Protein AF-A0A433PMC8-F1 (afdb_monomer)

Nearest PDB structures (foldseek):
  1kr0-assembly1_A  TM=8.176E-01  e=2.650E-10  Hevea brasiliensis
  1kqz-assembly1_A  TM=8.187E-01  e=5.281E-10  Hevea brasiliensis
  1llo-assembly1_A  TM=8.186E-01  e=5.986E-10  Hevea brasiliensis
  1kr1-assembly1_A  TM=8.087E-01  e=7.225E-10  Hevea brasiliensis
  4toq-assembly4_D  TM=8.146E-01  e=1.969E-09  Punica granatum

Structure (mmCIF, N/CA/C/O backbone):
data_AF-A0A433PMC8-F1
#
_entry.id   AF-A0A433PMC8-F1
#
loop_
_atom_site.group_PDB
_atom_site.id
_atom_site.type_symbol
_atom_site.label_atom_id
_atom_site.label_alt_id
_atom_site.label_comp_id
_atom_site.label_asym_id
_atom_site.label_entity_id
_atom_site.label_seq_id
_atom_site.pdbx_PDB_ins_code
_atom_site.Cartn_x
_atom_site.Cartn_y
_atom_site.Cartn_z
_atom_site.occupancy
_atom_site.B_iso_or_equiv
_atom_site.auth_seq_id
_atom_site.auth_comp_id
_atom_site.auth_asym_id
_atom_site.auth_atom_id
_atom_site.pdbx_PDB_model_num
ATOM 1 N N . MET A 1 1 ? -23.681 17.173 2.493 1.00 37.53 1 MET A N 1
ATOM 2 C CA . MET A 1 1 ? -22.544 16.235 2.412 1.00 37.53 1 MET A CA 1
ATOM 3 C C . MET A 1 1 ? -23.059 14.970 1.753 1.00 37.53 1 MET A C 1
ATOM 5 O O . MET A 1 1 ? -23.874 14.280 2.349 1.00 37.53 1 MET A O 1
ATOM 9 N N . SER A 1 2 ? -22.721 14.757 0.483 1.00 40.22 2 SER A N 1
ATOM 10 C CA . SER A 1 2 ? -23.059 13.543 -0.263 1.00 40.22 2 SER A CA 1
ATOM 11 C C . SER A 1 2 ? -22.248 12.375 0.297 1.00 40.22 2 SER A C 1
ATOM 13 O O . SER A 1 2 ? -21.032 12.465 0.435 1.00 40.22 2 SER A O 1
ATOM 15 N N . THR A 1 3 ? -22.936 11.310 0.688 1.00 40.16 3 THR A N 1
ATOM 16 C CA . THR A 1 3 ? -22.369 10.117 1.320 1.00 40.16 3 THR A CA 1
ATOM 17 C C . THR A 1 3 ? -21.463 9.355 0.356 1.00 40.16 3 THR A C 1
ATOM 19 O O . THR A 1 3 ? -21.920 8.934 -0.706 1.00 40.16 3 THR A O 1
ATOM 22 N N . VAL A 1 4 ? -20.216 9.095 0.761 1.00 42.91 4 VAL A N 1
ATOM 23 C CA . VAL A 1 4 ? -19.452 7.944 0.262 1.00 42.91 4 VAL A CA 1
ATOM 24 C C . VAL A 1 4 ? -20.148 6.706 0.822 1.00 42.91 4 VAL A C 1
ATOM 26 O O . VAL A 1 4 ? -19.898 6.283 1.945 1.00 42.91 4 VAL A O 1
ATOM 29 N N . ALA A 1 5 ? -21.113 6.173 0.078 1.00 46.88 5 ALA A N 1
ATOM 30 C CA . ALA A 1 5 ? -21.683 4.876 0.393 1.00 46.88 5 ALA A CA 1
ATOM 31 C C . ALA A 1 5 ? -20.697 3.812 -0.100 1.00 46.88 5 ALA A C 1
ATOM 33 O O . ALA A 1 5 ? -20.720 3.434 -1.270 1.00 46.88 5 ALA A O 1
ATOM 34 N N . VAL A 1 6 ? -19.826 3.330 0.790 1.00 55.31 6 VAL A N 1
ATOM 35 C CA . VAL A 1 6 ? -19.163 2.034 0.603 1.00 55.31 6 VAL A CA 1
ATOM 36 C C . VAL A 1 6 ? -20.282 1.004 0.685 1.00 55.31 6 VAL A C 1
ATOM 38 O O . VAL A 1 6 ? -20.695 0.636 1.777 1.00 55.31 6 VAL A O 1
ATOM 41 N N . SER A 1 7 ? -20.904 0.670 -0.447 1.00 53.69 7 SER A N 1
ATOM 42 C CA . SER A 1 7 ? -22.052 -0.233 -0.468 1.00 53.69 7 SER A CA 1
ATOM 43 C C . SER A 1 7 ? -21.549 -1.672 -0.552 1.00 53.69 7 SER A C 1
ATOM 45 O O . SER A 1 7 ? -21.108 -2.089 -1.628 1.00 53.69 7 SER A O 1
ATOM 47 N N . PRO A 1 8 ? -21.640 -2.469 0.530 1.00 56.44 8 PRO A N 1
ATOM 48 C CA . PRO A 1 8 ? -21.180 -3.856 0.500 1.00 56.44 8 PRO A CA 1
ATOM 49 C C . PRO A 1 8 ? -22.011 -4.714 -0.467 1.00 56.44 8 PRO A C 1
ATOM 51 O O . PRO A 1 8 ? -21.577 -5.785 -0.879 1.00 56.44 8 PRO A O 1
ATOM 54 N N . SER A 1 9 ? -23.201 -4.244 -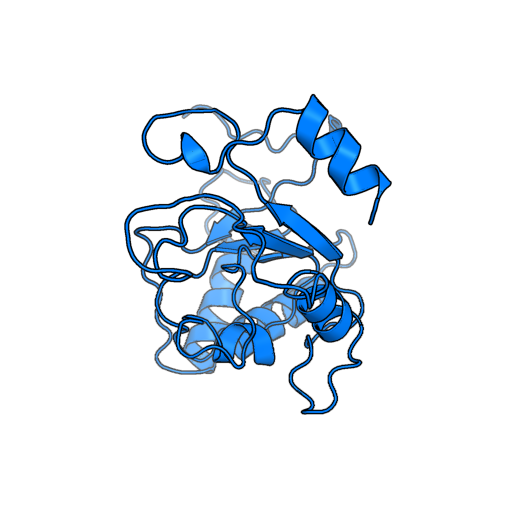0.868 1.00 59.62 9 SER A N 1
ATOM 55 C CA . SER A 1 9 ? -24.129 -4.975 -1.739 1.00 59.62 9 SER A CA 1
ATOM 56 C C . SER A 1 9 ? -23.633 -5.150 -3.175 1.00 59.62 9 SER A C 1
ATOM 58 O O . SER A 1 9 ? -24.150 -6.008 -3.886 1.00 59.62 9 SER A O 1
ATOM 60 N N . LEU A 1 10 ? -22.635 -4.371 -3.605 1.00 76.75 10 LEU A N 1
ATOM 61 C CA . LEU A 1 10 ? -22.029 -4.511 -4.930 1.00 76.75 10 LEU A CA 1
ATOM 62 C C . LEU A 1 10 ? -20.831 -5.471 -4.941 1.00 76.75 10 LEU A C 1
ATOM 64 O O . LEU A 1 10 ? -20.250 -5.679 -6.004 1.00 76.75 10 LEU A O 1
ATOM 68 N N . GLY A 1 11 ? -20.448 -6.029 -3.785 1.00 82.88 11 GLY A N 1
ATOM 69 C CA . GLY A 1 11 ? -19.331 -6.972 -3.673 1.00 82.88 11 GLY A CA 1
ATOM 70 C C . GLY A 1 11 ? -17.971 -6.376 -4.046 1.00 82.88 11 GLY A C 1
ATOM 71 O O . GLY A 1 11 ? -17.082 -7.111 -4.466 1.00 82.88 11 GLY A O 1
ATOM 72 N N . LYS A 1 12 ? -17.815 -5.050 -3.945 1.00 88.12 12 LYS A N 1
ATOM 73 C CA . LYS A 1 12 ? -16.565 -4.347 -4.254 1.00 88.12 12 LYS A CA 1
ATOM 74 C C . LYS A 1 12 ? -15.769 -4.081 -2.982 1.00 88.12 12 LYS A C 1
ATOM 76 O O . LYS A 1 12 ? -16.339 -3.595 -2.010 1.00 88.12 12 LYS A O 1
ATOM 81 N N . THR A 1 13 ? -14.465 -4.320 -3.052 1.00 91.62 13 THR A N 1
ATOM 82 C CA . THR A 1 13 ? -13.491 -3.875 -2.052 1.00 91.62 13 THR A CA 1
ATOM 83 C C . THR A 1 13 ? -13.240 -2.378 -2.207 1.00 91.62 13 THR A C 1
ATOM 85 O O . THR A 1 13 ? -12.990 -1.907 -3.318 1.00 91.62 13 THR A O 1
ATOM 88 N N . VAL A 1 14 ? -13.276 -1.634 -1.105 1.00 94.19 14 VAL A N 1
ATOM 89 C CA . VAL A 1 14 ? -12.942 -0.209 -1.051 1.00 94.19 14 VAL A CA 1
ATOM 90 C C . VAL A 1 14 ? -11.862 0.021 -0.001 1.00 94.19 14 VAL A C 1
ATOM 92 O O . VAL A 1 14 ? -12.086 -0.178 1.193 1.00 94.19 14 VAL A O 1
ATOM 95 N N . LEU A 1 15 ? -10.695 0.472 -0.452 1.00 96.44 15 LEU A N 1
ATOM 96 C CA . LEU A 1 15 ? -9.546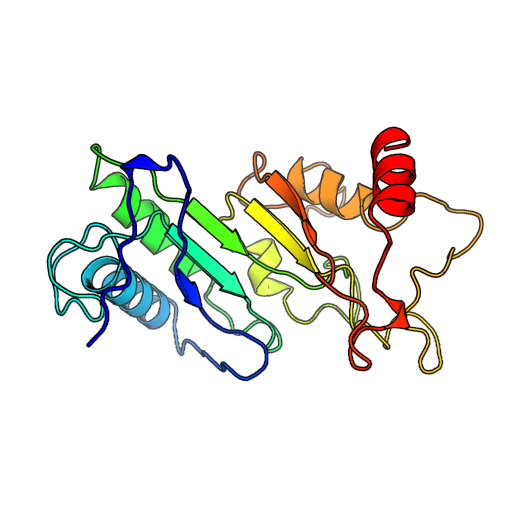 0.793 0.393 1.00 96.44 15 LEU A CA 1
ATOM 97 C C . LEU A 1 15 ? -9.432 2.309 0.561 1.00 96.44 15 LEU A C 1
ATOM 99 O O . LEU A 1 15 ? -9.810 3.065 -0.337 1.00 96.44 15 LEU A O 1
ATOM 103 N N . ILE A 1 16 ? -8.924 2.755 1.709 1.00 96.31 16 ILE A N 1
ATOM 104 C CA . ILE A 1 16 ? -8.519 4.152 1.892 1.00 96.31 16 ILE A CA 1
ATOM 105 C C . ILE A 1 16 ? -7.037 4.289 1.539 1.00 96.31 16 ILE A C 1
ATOM 107 O O . ILE A 1 16 ? -6.197 3.647 2.168 1.00 96.31 16 ILE A O 1
ATOM 111 N N . SER A 1 17 ? -6.723 5.103 0.530 1.00 96.81 17 SER A N 1
ATOM 112 C CA . SER A 1 17 ? -5.334 5.325 0.117 1.00 96.81 17 SER A CA 1
ATOM 113 C C . SER A 1 17 ? -4.649 6.390 0.980 1.00 96.81 17 SER A C 1
ATOM 115 O O . SER A 1 17 ? -5.277 7.370 1.397 1.00 96.81 17 SER A O 1
ATOM 117 N N . ILE A 1 18 ? -3.375 6.164 1.295 1.00 94.94 18 ILE A N 1
ATOM 118 C CA . ILE A 1 18 ? -2.525 6.974 2.167 1.00 94.94 18 ILE A CA 1
ATOM 119 C C . ILE A 1 18 ? -1.247 7.316 1.398 1.00 94.94 18 ILE A C 1
ATOM 121 O O . ILE A 1 18 ? -0.501 6.415 1.025 1.00 94.94 18 ILE A O 1
ATOM 125 N N . GLY A 1 19 ? -0.975 8.613 1.234 1.00 91.25 19 GLY A N 1
ATOM 126 C CA . GLY A 1 19 ? 0.168 9.116 0.469 1.00 91.25 19 GLY A CA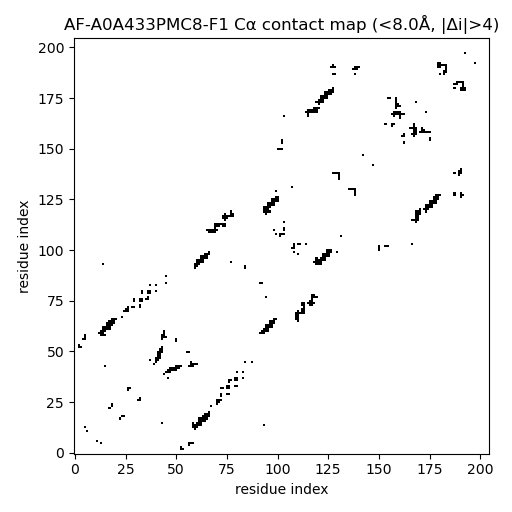 1
ATOM 127 C C . GLY A 1 19 ? -0.285 9.828 -0.805 1.00 91.25 19 GLY A C 1
ATOM 128 O O . GLY A 1 19 ? -1.005 10.830 -0.715 1.00 91.25 19 GLY A O 1
ATOM 129 N N . GLY A 1 20 ? 0.144 9.312 -1.954 1.00 86.25 20 GLY A N 1
ATOM 130 C CA . GLY A 1 20 ? -0.036 9.883 -3.286 1.00 86.25 20 GLY A CA 1
ATOM 131 C C . GLY A 1 20 ? 1.012 10.928 -3.648 1.00 86.25 20 GLY A C 1
ATOM 132 O O . GLY A 1 20 ? 1.749 11.410 -2.787 1.00 86.25 20 GLY A O 1
ATOM 133 N N . ALA A 1 21 ? 1.010 11.347 -4.915 1.00 80.25 21 ALA A N 1
ATOM 134 C CA . ALA A 1 21 ? 2.026 12.217 -5.527 1.00 80.25 21 ALA A CA 1
ATOM 135 C C . ALA A 1 21 ? 2.423 13.473 -4.731 1.00 80.25 21 ALA A C 1
ATOM 137 O O . ALA A 1 21 ? 3.551 13.953 -4.821 1.00 80.25 21 ALA A O 1
ATOM 138 N N . THR A 1 22 ? 1.502 14.041 -3.948 1.00 80.00 22 THR A N 1
ATOM 139 C CA . THR A 1 22 ? 1.768 15.233 -3.123 1.00 80.00 22 THR A CA 1
ATOM 140 C C . THR A 1 22 ? 1.704 14.963 -1.622 1.00 80.00 22 THR A C 1
ATOM 142 O O . THR A 1 22 ? 1.975 15.859 -0.822 1.00 80.00 22 THR A O 1
ATOM 145 N N . GLY A 1 23 ? 1.279 13.768 -1.213 1.00 78.94 23 GLY A N 1
ATOM 146 C CA . GLY A 1 23 ? 1.103 13.410 0.185 1.00 78.94 23 GLY A CA 1
ATOM 147 C C . GLY A 1 23 ? 2.436 13.033 0.805 1.00 78.94 23 GLY A C 1
ATOM 148 O O . GLY A 1 23 ? 3.019 12.009 0.475 1.00 78.94 23 GLY A O 1
ATOM 149 N N . THR A 1 24 ? 2.923 13.846 1.740 1.00 79.94 24 THR A N 1
ATOM 150 C CA . THR A 1 24 ? 4.164 13.539 2.454 1.00 79.94 24 THR A CA 1
ATOM 151 C C . THR A 1 24 ? 3.873 13.165 3.902 1.00 79.94 24 THR A C 1
ATOM 153 O O . THR A 1 24 ? 3.447 14.002 4.697 1.00 79.94 24 THR A O 1
ATOM 156 N N . ILE A 1 25 ? 4.107 11.898 4.245 1.00 86.00 25 ILE A N 1
ATOM 157 C CA . ILE A 1 25 ? 3.940 11.360 5.599 1.00 86.00 25 ILE A CA 1
ATOM 158 C C . ILE A 1 25 ? 5.300 10.866 6.074 1.00 86.00 25 ILE A C 1
ATOM 160 O O . ILE A 1 25 ? 5.992 10.161 5.345 1.00 86.00 25 ILE A O 1
ATOM 164 N N . PHE A 1 26 ? 5.674 11.241 7.294 1.00 89.00 26 PHE A N 1
ATOM 165 C CA . PHE A 1 26 ? 6.917 10.829 7.935 1.00 89.00 26 PHE A CA 1
ATOM 166 C C . PHE A 1 26 ? 6.622 10.370 9.356 1.00 89.00 26 PHE A C 1
ATOM 168 O O . PHE A 1 26 ? 5.859 11.027 10.063 1.00 89.00 26 PHE A O 1
ATOM 175 N N . PHE A 1 27 ? 7.279 9.295 9.783 1.00 93.88 27 PHE A N 1
ATOM 176 C CA . PHE A 1 27 ? 7.249 8.846 11.169 1.00 93.88 27 PHE A CA 1
ATOM 177 C C . PHE A 1 27 ? 8.580 9.153 11.841 1.00 93.88 27 PHE A C 1
ATOM 179 O O . PHE A 1 27 ? 9.654 8.875 11.307 1.00 93.88 27 PHE A O 1
ATOM 186 N N . SER A 1 28 ? 8.509 9.720 13.040 1.00 95.31 28 SER A N 1
ATOM 187 C CA . SER A 1 28 ? 9.694 10.024 13.847 1.00 95.31 28 SER A CA 1
ATOM 188 C C . SER A 1 28 ? 10.242 8.797 14.589 1.00 95.31 28 SER A C 1
ATOM 190 O O . SER A 1 28 ? 11.400 8.788 15.005 1.00 95.31 28 SER A O 1
ATOM 192 N N . SER A 1 29 ? 9.4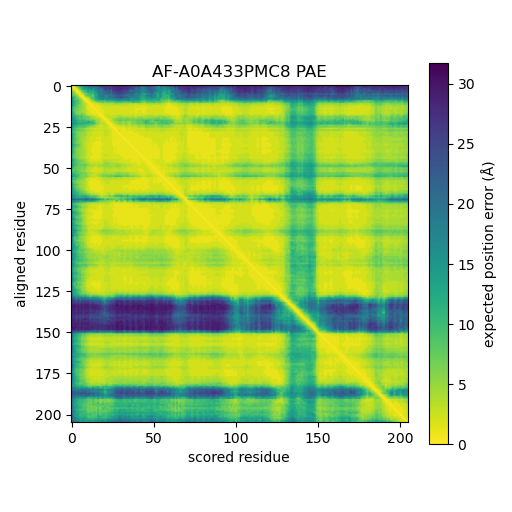17 7.759 14.766 1.00 97.56 29 SER A N 1
ATOM 193 C CA . SER A 1 29 ? 9.761 6.507 15.446 1.00 97.56 29 SER A CA 1
ATOM 194 C C . SER A 1 29 ? 8.772 5.385 15.106 1.00 97.56 29 SER A C 1
ATOM 196 O O . SER A 1 29 ? 7.665 5.649 14.636 1.00 97.56 29 SER A O 1
ATOM 198 N N . ALA A 1 30 ? 9.113 4.141 15.452 1.00 98.19 30 ALA A N 1
ATOM 199 C CA . ALA A 1 30 ? 8.183 3.010 15.384 1.00 98.19 30 ALA A CA 1
ATOM 200 C C . ALA A 1 30 ? 6.895 3.251 16.199 1.00 98.19 30 ALA A C 1
ATOM 202 O O . ALA A 1 30 ? 5.801 2.933 15.744 1.00 98.19 30 ALA A O 1
ATOM 203 N N . SER A 1 31 ? 6.997 3.883 17.376 1.00 98.56 31 SER A N 1
ATOM 204 C CA . SER A 1 31 ? 5.827 4.206 18.211 1.00 98.56 31 SER A CA 1
ATOM 205 C C . SER A 1 31 ? 4.904 5.238 17.557 1.00 98.56 31 SER A C 1
ATOM 207 O O . SER A 1 31 ? 3.691 5.203 17.771 1.00 98.56 31 SER A O 1
ATOM 209 N N . ASP A 1 32 ? 5.468 6.159 16.778 1.00 98.12 32 ASP A N 1
ATOM 210 C CA . ASP A 1 32 ? 4.718 7.153 16.008 1.00 98.12 32 ASP A CA 1
ATOM 211 C C . ASP A 1 32 ? 3.943 6.467 14.871 1.00 98.12 32 ASP A C 1
ATOM 213 O O . ASP A 1 32 ? 2.731 6.639 14.743 1.00 98.12 32 ASP A O 1
ATOM 217 N N . ALA A 1 33 ? 4.607 5.562 14.142 1.00 98.25 33 ALA A N 1
ATOM 218 C CA . ALA A 1 33 ? 3.986 4.724 13.117 1.00 98.25 33 ALA A CA 1
ATOM 219 C C . ALA A 1 33 ? 2.848 3.846 13.680 1.00 98.25 33 ALA A C 1
ATOM 221 O O . ALA A 1 33 ? 1.762 3.786 13.104 1.00 98.25 33 ALA A O 1
ATOM 222 N N . GLN A 1 34 ? 3.050 3.224 14.845 1.00 98.75 34 GLN A N 1
ATOM 223 C CA . GLN A 1 34 ? 2.024 2.438 15.545 1.00 98.75 34 GLN A CA 1
ATOM 224 C C . GLN A 1 34 ? 0.831 3.302 15.981 1.00 98.75 34 GLN A C 1
ATOM 226 O O . GLN A 1 34 ? -0.327 2.934 15.781 1.00 98.75 34 GLN A O 1
ATOM 231 N N . THR A 1 35 ? 1.096 4.493 16.523 1.00 98.56 35 THR A N 1
ATOM 232 C CA . THR A 1 35 ? 0.040 5.448 16.894 1.00 98.56 35 THR A CA 1
ATOM 233 C C . THR A 1 35 ? -0.764 5.869 15.666 1.00 98.56 35 THR A C 1
ATOM 235 O O . THR A 1 35 ? -1.994 5.946 15.713 1.00 98.56 35 THR A O 1
ATOM 238 N N . PHE A 1 36 ? -0.093 6.098 14.538 1.00 98.06 36 PHE A N 1
ATOM 239 C CA . PHE A 1 36 ? -0.760 6.405 13.283 1.00 98.06 36 PHE A CA 1
ATOM 240 C C . PHE A 1 36 ? -1.616 5.231 12.780 1.00 98.06 36 PHE A C 1
ATOM 242 O O . PHE A 1 36 ? -2.775 5.448 12.424 1.00 98.06 36 PHE A O 1
ATOM 249 N N . ALA A 1 37 ? -1.124 3.989 12.842 1.00 98.62 37 ALA A N 1
ATOM 250 C CA . ALA A 1 37 ? -1.907 2.788 12.527 1.00 98.62 37 ALA A CA 1
ATOM 251 C C . ALA A 1 37 ? -3.176 2.682 13.389 1.00 98.62 37 ALA A C 1
ATOM 253 O O . ALA A 1 37 ? -4.272 2.472 12.864 1.00 98.62 37 ALA A O 1
ATOM 254 N N . GLN A 1 38 ? -3.060 2.930 14.696 1.00 98.75 38 GLN A N 1
ATOM 255 C CA . GLN A 1 38 ? -4.195 2.955 15.618 1.00 98.75 38 GLN A CA 1
ATOM 256 C C . GLN A 1 38 ? -5.215 4.049 15.261 1.00 98.75 38 GLN A C 1
ATOM 258 O O . GLN A 1 38 ? -6.428 3.819 15.342 1.00 98.75 38 GLN A O 1
ATOM 263 N N . ASN A 1 39 ? -4.749 5.225 14.837 1.00 98.31 39 ASN A N 1
ATOM 264 C CA . ASN A 1 39 ? -5.615 6.313 14.385 1.00 98.31 39 ASN A CA 1
ATOM 265 C C . ASN A 1 39 ? -6.362 5.947 13.096 1.00 98.31 39 ASN A C 1
ATOM 267 O O . ASN A 1 39 ? -7.574 6.158 13.022 1.00 98.31 39 ASN A O 1
ATOM 271 N N . ILE A 1 40 ? -5.678 5.350 12.113 1.00 98.38 40 ILE A N 1
ATOM 272 C CA . ILE A 1 40 ? -6.302 4.855 10.878 1.00 98.38 40 ILE A CA 1
ATOM 273 C C . ILE A 1 40 ? -7.347 3.781 11.193 1.00 98.38 40 ILE A C 1
ATOM 275 O O . ILE A 1 40 ? -8.475 3.852 10.696 1.00 98.38 40 ILE A O 1
ATOM 279 N N . TRP A 1 41 ? -7.017 2.841 12.080 1.00 98.44 41 TRP A N 1
ATOM 280 C CA . TRP A 1 41 ? -7.941 1.804 12.526 1.00 98.44 41 TRP A CA 1
ATOM 281 C C . TRP A 1 41 ? -9.221 2.384 13.135 1.00 98.44 41 TRP A C 1
ATOM 283 O O . TRP A 1 41 ? -10.329 1.995 12.759 1.00 98.44 41 TRP A O 1
ATOM 293 N N . ASN A 1 42 ? -9.075 3.362 14.030 1.00 98.00 42 ASN A N 1
ATOM 294 C CA . ASN A 1 42 ? -10.192 4.002 14.722 1.00 98.00 42 ASN A CA 1
ATOM 295 C C . ASN A 1 42 ? -11.040 4.896 13.817 1.00 98.00 42 ASN A C 1
ATOM 297 O O . ASN A 1 42 ? -12.259 4.955 13.994 1.00 98.00 42 ASN A O 1
ATOM 301 N N . ALA A 1 43 ? -10.415 5.590 12.867 1.00 97.50 43 ALA A N 1
ATOM 302 C CA . ALA A 1 43 ? -11.105 6.528 11.995 1.00 97.50 43 ALA A CA 1
ATOM 303 C C . ALA A 1 43 ? -11.804 5.835 10.819 1.00 97.50 43 ALA A C 1
ATOM 305 O O . ALA A 1 43 ? -12.961 6.145 10.524 1.00 97.50 43 ALA A O 1
ATOM 306 N N . TYR A 1 44 ? -11.146 4.866 10.177 1.00 97.12 44 TYR A N 1
ATOM 307 C CA . TYR A 1 44 ? -11.559 4.348 8.866 1.00 97.12 44 TYR A CA 1
ATOM 308 C C . TYR A 1 44 ? -11.873 2.848 8.841 1.00 97.12 44 TYR A C 1
ATOM 310 O O . TYR A 1 44 ? -12.598 2.401 7.956 1.00 97.12 44 TYR A O 1
ATOM 318 N N . LEU A 1 45 ? -11.383 2.069 9.807 1.00 97.06 45 LEU A N 1
ATOM 319 C CA . LEU A 1 45 ? -11.500 0.604 9.799 1.00 97.06 45 LEU A CA 1
ATOM 320 C C . LEU A 1 45 ? -12.330 0.119 11.003 1.00 97.06 45 LEU A C 1
ATOM 322 O O . LEU A 1 45 ? -13.278 0.801 11.403 1.00 97.06 45 LEU A O 1
ATOM 326 N N . GLY A 1 46 ? -12.030 -1.053 11.566 1.00 96.25 46 GLY A N 1
ATOM 327 C CA . GLY A 1 46 ? -12.848 -1.705 12.598 1.00 96.25 46 GLY A CA 1
ATOM 328 C C . GLY A 1 46 ? -12.745 -1.115 14.009 1.00 96.25 46 GLY A C 1
ATOM 329 O O . GLY A 1 46 ? -13.366 -1.637 14.930 1.00 96.25 46 GLY A O 1
ATOM 330 N N . GLY A 1 47 ? -11.983 -0.036 14.209 1.00 96.31 47 GLY A N 1
ATOM 331 C CA . GLY A 1 47 ? -11.793 0.573 15.525 1.00 96.31 47 GLY A CA 1
ATOM 332 C C . GLY A 1 47 ? -12.968 1.428 15.996 1.00 96.31 47 GLY A C 1
ATOM 333 O O . GLY A 1 47 ? -14.101 1.315 15.534 1.00 96.31 47 GLY A O 1
ATOM 334 N N . THR A 1 48 ? -12.731 2.318 16.954 1.00 94.56 48 THR A N 1
ATOM 335 C CA . THR A 1 48 ? -13.753 3.274 17.409 1.00 94.56 48 THR A CA 1
ATOM 336 C C . THR A 1 48 ? -13.125 4.645 17.604 1.00 94.56 48 THR A C 1
ATOM 338 O O . THR A 1 48 ? -12.106 4.779 18.270 1.00 94.56 48 THR A O 1
ATOM 341 N N . GLY A 1 49 ? -13.736 5.676 17.024 1.00 94.44 49 GLY A N 1
ATOM 342 C CA . GLY A 1 49 ? -13.235 7.045 17.084 1.00 94.44 49 GLY A CA 1
ATOM 343 C C . GLY A 1 49 ? -14.061 7.994 16.222 1.00 94.44 49 GLY A C 1
ATOM 344 O O . GLY A 1 49 ? -15.172 7.665 15.802 1.00 94.44 49 GLY A O 1
ATOM 345 N N . SER A 1 50 ? -13.512 9.178 15.949 1.00 94.50 50 SER A N 1
ATOM 346 C CA . SER A 1 50 ? -14.084 10.120 14.981 1.00 94.50 50 SER A CA 1
ATOM 347 C C . SER A 1 50 ? -14.151 9.467 13.602 1.00 94.50 50 SER A C 1
ATOM 349 O O . SER A 1 50 ? -13.130 8.995 13.116 1.00 94.50 50 SER A O 1
ATOM 351 N N . ARG A 1 51 ? -15.333 9.445 12.971 1.00 95.25 51 ARG A N 1
ATOM 352 C CA . ARG A 1 51 ? -15.579 8.789 11.673 1.00 95.25 51 ARG A CA 1
ATOM 353 C C . ARG A 1 51 ? -15.779 9.824 10.556 1.00 95.25 51 ARG A C 1
ATOM 355 O O . ARG A 1 51 ? -16.902 10.306 10.396 1.00 95.25 51 ARG A O 1
ATOM 362 N N . PRO A 1 52 ? -14.740 10.183 9.774 1.00 95.00 52 PRO A N 1
ATOM 363 C CA . PRO A 1 52 ? -14.822 11.283 8.803 1.00 95.00 52 PRO A CA 1
ATOM 364 C C . PRO A 1 52 ? -15.820 11.039 7.668 1.00 95.00 52 PRO A C 1
ATOM 366 O O . PRO A 1 52 ? -16.439 11.977 7.175 1.00 95.00 52 PRO A O 1
ATOM 369 N N . PHE A 1 53 ? -16.026 9.774 7.295 1.00 92.69 53 PHE A N 1
ATOM 370 C CA . PHE A 1 53 ? -16.996 9.373 6.271 1.00 92.69 53 PHE A CA 1
ATOM 371 C C . PHE A 1 53 ? -18.393 9.079 6.836 1.00 92.69 53 PHE A C 1
ATOM 373 O O . PHE A 1 53 ? -19.277 8.625 6.115 1.00 92.69 53 PHE A O 1
ATOM 380 N N . GLY A 1 54 ? -18.611 9.391 8.114 1.00 90.38 54 GLY A N 1
ATOM 381 C CA . GLY A 1 54 ? -19.862 9.158 8.814 1.00 90.38 54 GLY A CA 1
ATOM 382 C C . GLY A 1 54 ? -19.860 7.869 9.639 1.00 90.38 54 GLY A C 1
ATOM 383 O O . GLY A 1 54 ? -19.018 6.985 9.457 1.00 90.38 54 GLY A O 1
ATOM 384 N N . PRO A 1 55 ? -20.794 7.765 10.595 1.00 87.94 55 PRO A N 1
ATOM 385 C CA . PRO A 1 55 ? -20.910 6.592 11.448 1.00 87.94 55 PRO A CA 1
ATOM 386 C C . PRO A 1 55 ? -21.235 5.344 10.617 1.00 87.94 55 PRO A C 1
ATOM 388 O O . PRO A 1 55 ? -22.058 5.391 9.706 1.00 87.94 55 PRO A O 1
ATOM 391 N N . GLY A 1 56 ? -20.602 4.220 10.954 1.00 84.56 56 GLY A N 1
ATOM 392 C CA . GLY A 1 56 ? -20.842 2.927 10.304 1.00 84.56 56 GLY A CA 1
ATOM 393 C C . GLY A 1 56 ? -20.133 2.722 8.961 1.00 84.56 56 GLY A C 1
ATOM 394 O O . GLY A 1 56 ? -20.222 1.627 8.414 1.00 84.56 56 GLY A O 1
ATOM 395 N N . VAL A 1 57 ? -19.408 3.719 8.439 1.00 90.88 57 VAL A N 1
ATOM 396 C CA . VAL A 1 57 ? -18.547 3.522 7.264 1.00 90.88 57 VAL A CA 1
ATOM 397 C C . VAL A 1 57 ? -17.228 2.895 7.706 1.00 90.88 57 VAL A C 1
ATOM 399 O O . VAL A 1 57 ? -16.458 3.507 8.446 1.00 90.88 57 VAL A O 1
ATOM 402 N N . VAL A 1 58 ? -16.989 1.667 7.247 1.00 93.56 58 VAL A N 1
ATOM 403 C CA . VAL A 1 58 ? -15.783 0.875 7.516 1.00 93.56 58 VAL A CA 1
ATOM 404 C C . VAL A 1 58 ? -15.208 0.425 6.179 1.00 93.56 58 VAL A C 1
ATOM 406 O O . VAL A 1 58 ? -15.869 -0.308 5.440 1.00 93.56 58 VAL A O 1
ATOM 409 N N . PHE A 1 59 ? -13.993 0.873 5.871 1.00 95.62 59 PHE A N 1
ATOM 410 C CA . PHE A 1 59 ? -13.268 0.479 4.664 1.00 95.62 59 PHE A CA 1
ATOM 411 C C . PHE A 1 59 ? -12.758 -0.965 4.776 1.00 95.62 59 PHE A C 1
ATOM 413 O O . PHE A 1 59 ? -12.640 -1.525 5.868 1.00 95.62 59 PHE A O 1
ATOM 420 N N . ASP A 1 60 ? -12.452 -1.577 3.635 1.00 96.38 60 ASP A N 1
ATOM 421 C CA . ASP A 1 60 ? -11.943 -2.950 3.540 1.00 96.38 60 ASP A CA 1
ATOM 422 C C . ASP A 1 60 ? -10.432 -3.049 3.786 1.00 96.38 60 ASP A C 1
ATOM 424 O O . ASP A 1 60 ? -9.856 -4.129 3.694 1.00 96.38 60 ASP A O 1
ATOM 428 N N . GLY A 1 61 ? -9.775 -1.936 4.101 1.00 98.06 61 GLY A N 1
ATOM 429 C CA . GLY A 1 61 ? -8.337 -1.890 4.298 1.00 98.06 61 GLY A CA 1
ATOM 430 C C . GLY A 1 61 ? -7.733 -0.555 3.899 1.00 98.06 61 GLY A C 1
ATOM 431 O O . GLY A 1 61 ? -8.446 0.436 3.714 1.00 98.06 61 GLY A O 1
ATOM 432 N N . VAL A 1 62 ? -6.413 -0.556 3.763 1.00 98.44 62 VAL A N 1
ATOM 433 C CA . VAL A 1 62 ? -5.621 0.606 3.352 1.00 98.44 62 VAL A CA 1
ATOM 434 C C . VAL A 1 62 ? -4.887 0.314 2.055 1.00 98.44 62 VAL A C 1
ATOM 436 O O . VAL A 1 62 ? -4.525 -0.831 1.792 1.00 98.44 62 VAL A O 1
ATOM 439 N N . ASP A 1 63 ? -4.647 1.364 1.288 1.00 98.25 63 ASP A N 1
ATOM 440 C CA . ASP A 1 63 ? -3.729 1.369 0.159 1.00 98.25 63 ASP A CA 1
ATOM 441 C C . ASP A 1 63 ? -2.577 2.338 0.463 1.00 98.25 63 ASP A C 1
ATOM 443 O O . ASP A 1 63 ? -2.807 3.445 0.945 1.00 98.25 63 ASP A O 1
ATOM 447 N N . LEU A 1 64 ? -1.338 1.891 0.289 1.00 96.56 64 LEU A N 1
ATOM 448 C CA . LEU A 1 64 ? -0.130 2.634 0.644 1.00 96.56 64 LEU A CA 1
ATOM 449 C C . LEU A 1 64 ? 0.571 3.094 -0.632 1.00 96.56 64 LEU A C 1
ATOM 451 O O . LEU A 1 64 ? 1.414 2.387 -1.190 1.00 96.56 64 LEU A O 1
ATOM 455 N N . ASP A 1 65 ? 0.197 4.286 -1.075 1.00 94.19 65 ASP A N 1
ATOM 456 C CA . ASP A 1 65 ? 0.748 4.960 -2.246 1.00 94.19 65 ASP A CA 1
ATOM 457 C C . ASP A 1 65 ? 1.925 5.847 -1.812 1.00 94.19 65 ASP A C 1
ATOM 459 O O . ASP A 1 65 ? 1.817 7.065 -1.649 1.00 94.19 65 ASP A O 1
ATOM 463 N N . ILE A 1 66 ? 3.031 5.194 -1.446 1.00 90.81 66 ILE A N 1
ATOM 464 C CA . ILE A 1 66 ? 4.203 5.851 -0.863 1.00 90.81 66 ILE A CA 1
ATOM 465 C C . ILE A 1 66 ? 5.176 6.214 -1.979 1.00 90.81 66 ILE A C 1
ATOM 467 O O . ILE A 1 66 ? 5.833 5.342 -2.536 1.00 90.81 66 ILE A O 1
ATOM 471 N N . GLU A 1 67 ? 5.319 7.510 -2.253 1.00 82.38 67 GLU A N 1
ATOM 472 C CA . GLU A 1 67 ? 6.161 8.017 -3.351 1.00 82.38 67 GLU A CA 1
ATOM 473 C C . GLU A 1 67 ? 7.293 8.950 -2.867 1.00 82.38 67 GLU A C 1
ATOM 475 O O . GLU A 1 67 ? 7.978 9.593 -3.656 1.00 82.38 67 GLU A O 1
ATOM 480 N N . ASN A 1 68 ? 7.518 9.052 -1.550 1.00 73.94 68 ASN A N 1
ATOM 481 C CA . ASN A 1 68 ? 8.391 10.060 -0.931 1.00 73.94 68 ASN A CA 1
ATOM 482 C C . ASN A 1 68 ? 9.737 9.524 -0.393 1.00 73.94 68 ASN A C 1
ATOM 484 O O . ASN A 1 68 ? 10.127 9.857 0.727 1.00 73.94 68 ASN A O 1
ATOM 488 N N . ASN A 1 69 ? 10.475 8.744 -1.188 1.00 79.50 69 ASN A N 1
ATOM 489 C CA . ASN A 1 69 ? 11.812 8.218 -0.848 1.00 79.50 69 ASN A CA 1
ATOM 490 C C . ASN A 1 69 ? 11.884 7.346 0.432 1.00 79.50 69 ASN A C 1
ATOM 492 O O . ASN A 1 69 ? 12.831 7.463 1.207 1.00 79.50 69 ASN A O 1
ATOM 496 N N . SER A 1 70 ? 10.890 6.482 0.668 1.00 74.19 70 SER A N 1
ATOM 497 C CA . SER A 1 70 ? 10.821 5.541 1.808 1.00 74.19 70 SER A CA 1
ATOM 498 C C . SER A 1 70 ? 11.188 6.160 3.155 1.00 74.19 70 SER A C 1
ATOM 500 O O . SER A 1 70 ? 12.252 5.880 3.716 1.00 74.19 70 SER A O 1
ATOM 502 N N . PRO A 1 71 ? 10.317 6.965 3.766 1.00 81.19 71 PRO A N 1
ATOM 503 C CA . PRO A 1 71 ? 10.538 7.272 5.164 1.00 81.19 71 PRO A CA 1
ATOM 504 C C . PRO A 1 71 ? 10.480 5.965 5.981 1.00 81.19 71 PRO A C 1
ATOM 506 O O . PRO A 1 71 ? 9.709 5.063 5.641 1.00 81.19 71 PRO A O 1
ATOM 509 N N . PRO A 1 72 ? 11.309 5.823 7.027 1.00 90.50 72 PRO A N 1
ATOM 510 C CA . PRO A 1 72 ? 11.363 4.594 7.812 1.00 90.50 72 PRO A CA 1
ATOM 511 C C . PRO A 1 72 ? 10.034 4.313 8.531 1.00 90.50 72 PRO A C 1
ATOM 513 O O . PRO A 1 72 ? 9.178 5.191 8.668 1.00 90.50 72 PRO A O 1
ATOM 516 N N . TYR A 1 73 ? 9.914 3.098 9.074 1.00 96.62 73 TYR A N 1
ATOM 517 C CA . TYR A 1 73 ? 8.848 2.653 9.991 1.00 96.62 73 TYR A CA 1
ATOM 518 C C . TYR A 1 73 ? 7.493 2.292 9.357 1.00 96.62 73 TYR A C 1
ATOM 520 O O . TYR A 1 73 ? 6.544 1.964 10.072 1.00 96.62 73 TYR A O 1
ATOM 528 N N . TRP A 1 74 ? 7.375 2.240 8.028 1.00 96.38 74 TRP A N 1
ATOM 529 C CA . TRP A 1 74 ? 6.174 1.665 7.398 1.00 96.38 74 TRP A CA 1
ATOM 530 C C . TRP A 1 74 ? 6.011 0.160 7.672 1.00 96.38 74 TRP A C 1
ATOM 532 O O . TRP A 1 74 ? 4.889 -0.356 7.713 1.00 96.38 74 TRP A O 1
ATOM 542 N N . GLY A 1 75 ? 7.115 -0.548 7.930 1.00 97.50 75 GLY A N 1
ATOM 543 C CA . GLY A 1 75 ? 7.079 -1.915 8.454 1.00 97.50 75 GLY A CA 1
ATOM 544 C C . GLY A 1 75 ? 6.374 -2.009 9.810 1.00 97.50 75 GLY A C 1
ATOM 545 O O . GLY A 1 75 ? 5.515 -2.871 10.002 1.00 97.50 75 GLY A O 1
ATOM 546 N N . ASP A 1 76 ? 6.663 -1.084 10.728 1.00 98.62 76 ASP A N 1
ATOM 547 C CA . ASP A 1 76 ? 5.997 -1.008 12.034 1.00 98.62 76 ASP A CA 1
ATOM 548 C C . ASP A 1 76 ? 4.519 -0.632 11.891 1.00 98.62 76 ASP A C 1
ATOM 550 O O . ASP A 1 76 ? 3.663 -1.265 12.510 1.00 98.62 76 ASP A O 1
ATOM 554 N N . PHE A 1 77 ? 4.203 0.334 11.020 1.00 98.50 77 PHE A N 1
ATOM 555 C CA . PHE A 1 77 ? 2.824 0.720 10.706 1.00 98.50 77 PHE A CA 1
ATOM 556 C C . PHE A 1 77 ? 1.991 -0.475 10.216 1.00 98.50 77 PHE A C 1
ATOM 558 O O . PHE A 1 77 ? 0.914 -0.751 10.746 1.00 98.50 77 PHE A O 1
ATOM 565 N N . THR A 1 78 ? 2.486 -1.211 9.215 1.00 98.50 78 THR A N 1
ATOM 566 C CA . THR A 1 78 ? 1.753 -2.361 8.658 1.00 98.50 78 THR A CA 1
ATOM 567 C C . THR A 1 78 ? 1.675 -3.523 9.644 1.00 98.50 78 THR A C 1
ATOM 569 O O . THR A 1 78 ? 0.637 -4.179 9.726 1.00 98.50 78 THR A O 1
ATOM 572 N N . THR A 1 79 ? 2.717 -3.747 10.448 1.00 98.69 79 THR A N 1
ATOM 573 C CA . THR A 1 79 ? 2.704 -4.755 11.519 1.00 98.69 79 THR A CA 1
ATOM 574 C C . THR A 1 79 ? 1.624 -4.446 12.558 1.00 98.69 79 THR A C 1
ATOM 576 O O . T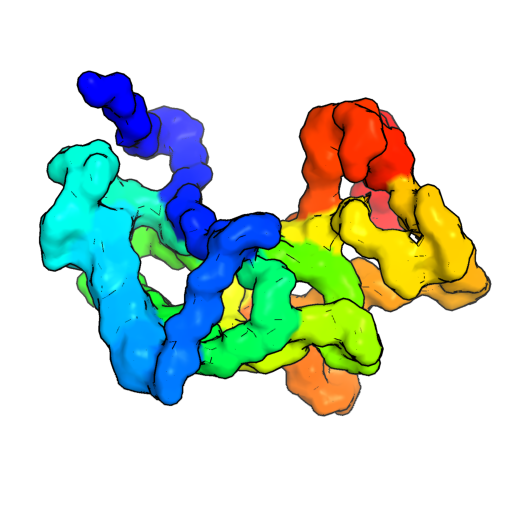HR A 1 79 ? 0.856 -5.338 12.926 1.00 98.69 79 THR A O 1
ATOM 579 N N . GLU A 1 80 ? 1.506 -3.186 12.982 1.00 98.88 80 GLU A N 1
ATOM 580 C CA . GLU A 1 80 ? 0.470 -2.758 13.925 1.00 98.88 80 GLU A CA 1
ATOM 581 C C . GLU A 1 80 ? -0.933 -2.875 13.326 1.00 98.88 80 GLU A C 1
ATOM 583 O O . GLU A 1 80 ? -1.833 -3.414 13.968 1.00 98.88 80 GLU A O 1
ATOM 588 N N . LEU A 1 81 ? -1.128 -2.477 12.062 1.00 98.75 81 LEU A N 1
ATOM 589 C CA . LEU A 1 81 ? -2.406 -2.694 11.379 1.00 98.75 81 LEU A CA 1
ATOM 590 C C . LEU A 1 81 ? -2.789 -4.175 11.338 1.00 98.75 81 LEU A C 1
ATOM 592 O O . LEU A 1 81 ? -3.929 -4.510 11.646 1.00 98.75 81 LEU A O 1
ATOM 596 N N . ARG A 1 82 ? -1.856 -5.081 11.017 1.00 98.56 82 ARG A N 1
ATOM 597 C CA . ARG A 1 82 ? -2.134 -6.528 11.023 1.00 98.56 82 ARG A CA 1
ATOM 598 C C . ARG A 1 82 ? -2.526 -7.038 12.412 1.00 98.56 82 ARG A C 1
ATOM 600 O O . ARG A 1 82 ? -3.406 -7.895 12.498 1.00 98.56 82 ARG A O 1
ATOM 607 N N . SER A 1 83 ? -1.913 -6.509 13.473 1.00 98.62 83 SER A N 1
ATOM 608 C CA . SER A 1 83 ? -2.295 -6.801 14.861 1.00 98.62 83 SER A CA 1
ATOM 609 C C . SER A 1 83 ? -3.732 -6.350 15.148 1.00 98.62 83 SER A C 1
ATOM 611 O O . SER A 1 83 ? -4.550 -7.138 15.622 1.00 98.62 83 SER A O 1
ATOM 613 N N . LEU A 1 84 ? -4.081 -5.120 14.763 1.00 98.75 84 LEU A N 1
ATOM 614 C CA . LEU A 1 84 ? -5.425 -4.565 14.934 1.00 98.75 84 LEU A CA 1
ATOM 615 C C . LEU A 1 84 ? -6.473 -5.328 14.114 1.00 98.75 84 LEU A C 1
ATOM 617 O O . LEU A 1 84 ? -7.547 -5.630 14.633 1.00 98.75 84 LEU A O 1
ATOM 621 N N . PHE A 1 85 ? -6.152 -5.728 12.881 1.00 98.31 85 PHE A N 1
ATOM 622 C CA . PHE A 1 85 ? -7.044 -6.523 12.027 1.00 98.31 85 PHE A CA 1
ATOM 623 C C . PHE A 1 85 ? -7.404 -7.856 12.679 1.00 98.31 85 PHE A C 1
ATOM 625 O O . PHE A 1 85 ? -8.547 -8.292 12.592 1.00 98.31 85 PHE A O 1
ATOM 632 N N . ALA A 1 86 ? -6.460 -8.481 13.386 1.00 98.00 86 ALA A N 1
ATOM 633 C CA . ALA A 1 86 ? -6.701 -9.735 14.092 1.00 98.00 86 ALA A CA 1
ATOM 634 C C . ALA A 1 86 ? -7.687 -9.598 15.272 1.00 98.00 86 ALA A C 1
ATOM 636 O O . ALA A 1 86 ? -8.197 -10.611 15.753 1.00 98.00 86 ALA A O 1
ATOM 637 N N . THR A 1 87 ? -7.976 -8.375 15.733 1.00 98.00 87 THR A N 1
ATOM 638 C CA . THR A 1 87 ? -8.954 -8.126 16.808 1.00 98.00 87 THR A CA 1
ATOM 639 C C . THR A 1 87 ? -10.405 -8.132 16.322 1.00 98.00 87 THR A C 1
ATOM 641 O O . THR A 1 87 ? -11.314 -8.340 17.127 1.00 98.00 87 THR A O 1
ATOM 644 N N . ASP A 1 88 ? -10.637 -7.972 15.017 1.00 96.94 88 ASP A N 1
ATOM 645 C CA . ASP A 1 88 ? -11.960 -8.044 14.404 1.00 96.94 88 ASP A CA 1
ATOM 646 C C . ASP A 1 88 ? -12.088 -9.316 13.560 1.00 96.94 88 ASP A C 1
ATOM 648 O O . ASP A 1 88 ? -11.625 -9.408 12.428 1.00 96.94 88 ASP A O 1
ATOM 652 N N . THR A 1 89 ? -12.764 -10.316 14.120 1.00 94.88 89 THR A N 1
ATOM 653 C CA . THR A 1 89 ? -12.978 -11.610 13.454 1.00 94.88 89 THR A CA 1
ATOM 654 C C . THR A 1 89 ? -14.145 -11.601 12.463 1.00 94.88 89 THR A C 1
ATOM 656 O O . THR A 1 89 ? -14.376 -12.603 11.785 1.00 94.88 89 THR A O 1
ATOM 659 N N . SER A 1 90 ? -14.895 -10.497 12.365 1.00 92.31 90 SER A N 1
ATOM 660 C CA . SER A 1 90 ? -16.088 -10.399 11.516 1.00 92.31 90 SER A CA 1
ATOM 661 C C . SER A 1 90 ? -15.782 -9.996 10.073 1.00 92.31 90 SER A C 1
ATOM 663 O O . SER A 1 90 ? -16.612 -10.206 9.184 1.00 92.31 90 SER A O 1
ATOM 665 N N . LYS A 1 91 ? -14.594 -9.432 9.828 1.00 91.88 91 LYS A N 1
ATOM 666 C CA . LYS A 1 91 ? -14.199 -8.859 8.544 1.00 91.88 91 LYS A CA 1
ATOM 667 C C . LYS A 1 91 ? -12.729 -9.143 8.258 1.00 91.88 91 LYS A C 1
ATOM 669 O O . LYS A 1 91 ? -11.890 -9.118 9.149 1.00 91.88 91 LYS A O 1
ATOM 674 N N . GLN A 1 92 ? -12.415 -9.399 6.993 1.00 93.44 92 GLN A N 1
ATOM 675 C CA . GLN A 1 92 ? -11.033 -9.404 6.526 1.00 93.44 92 GLN A CA 1
ATOM 676 C C . GLN A 1 92 ? -10.671 -8.021 5.998 1.00 93.44 92 GLN A C 1
ATOM 678 O O . GLN A 1 92 ? -11.449 -7.415 5.262 1.00 93.44 92 GLN A O 1
ATOM 683 N N . TYR A 1 93 ? -9.483 -7.560 6.369 1.00 97.75 93 TYR A N 1
ATOM 684 C CA . TYR A 1 93 ? -8.925 -6.289 5.937 1.00 97.75 93 TYR A CA 1
ATOM 685 C C . TYR A 1 93 ? -7.676 -6.530 5.091 1.00 97.75 93 TYR A C 1
ATOM 687 O O . TYR A 1 93 ? -6.935 -7.487 5.340 1.00 97.75 93 TYR A O 1
ATOM 695 N N . LEU A 1 94 ? -7.447 -5.654 4.118 1.00 98.12 94 LEU A N 1
ATOM 696 C CA . LEU A 1 94 ? -6.313 -5.715 3.200 1.00 98.12 94 LEU A CA 1
ATOM 697 C C . LEU A 1 94 ? -5.336 -4.561 3.438 1.00 98.12 94 LEU A C 1
ATOM 699 O O . LEU A 1 94 ? -5.724 -3.458 3.824 1.00 98.12 94 LEU A O 1
ATOM 703 N N . ILE A 1 95 ? -4.064 -4.817 3.168 1.00 98.69 95 ILE A N 1
ATOM 704 C CA . ILE A 1 95 ? -3.052 -3.779 2.977 1.00 98.69 95 ILE A CA 1
ATOM 705 C C . ILE A 1 95 ? -2.578 -3.887 1.531 1.00 98.69 95 ILE A C 1
ATOM 707 O O . ILE A 1 95 ? -1.985 -4.902 1.165 1.00 98.69 95 ILE A O 1
ATOM 711 N N . SER A 1 96 ? -2.846 -2.880 0.706 1.00 98.50 96 SER A N 1
ATOM 712 C CA . SER A 1 96 ? -2.236 -2.770 -0.619 1.00 98.50 96 SER A CA 1
ATOM 713 C C . SER A 1 96 ? -1.158 -1.697 -0.670 1.00 98.50 96 SER A C 1
ATOM 715 O O . SER A 1 96 ? -1.023 -0.897 0.256 1.00 98.50 96 SER A O 1
ATOM 717 N N . SER A 1 97 ? -0.379 -1.695 -1.744 1.00 96.94 97 SER A N 1
ATOM 718 C CA . SER A 1 97 ? 0.544 -0.617 -2.082 1.00 96.94 97 SER A CA 1
ATOM 719 C C . SER A 1 97 ? 0.543 -0.327 -3.575 1.00 96.94 97 SER A C 1
ATOM 721 O O . SER A 1 97 ? 0.123 -1.174 -4.368 1.00 96.94 97 SER A O 1
ATOM 723 N N . ALA A 1 98 ? 1.082 0.833 -3.944 1.00 94.75 98 ALA A N 1
ATOM 724 C CA . ALA A 1 98 ? 1.308 1.231 -5.327 1.00 94.75 98 ALA A CA 1
ATOM 725 C C . ALA A 1 98 ? 2.793 1.585 -5.564 1.00 94.75 98 ALA A C 1
ATOM 727 O O . ALA A 1 98 ? 3.137 2.756 -5.672 1.00 94.75 98 ALA A O 1
ATOM 728 N N . PRO A 1 99 ? 3.722 0.613 -5.558 1.00 91.56 99 PRO A N 1
ATOM 729 C CA . PRO A 1 99 ? 5.140 0.908 -5.746 1.00 91.56 9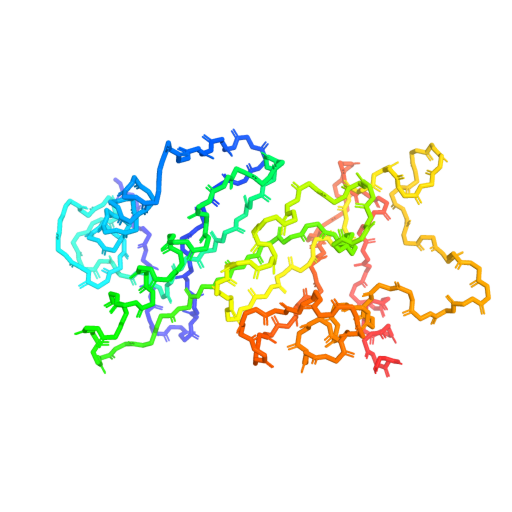9 PRO A CA 1
ATOM 730 C C . PRO A 1 99 ? 5.458 1.262 -7.206 1.00 91.56 99 PRO A C 1
ATOM 732 O O . PRO A 1 99 ? 4.842 0.723 -8.126 1.00 91.56 99 PRO A O 1
ATOM 735 N N . GLN A 1 100 ? 6.474 2.100 -7.415 1.00 86.50 100 GLN A N 1
ATOM 736 C CA . GLN A 1 100 ? 7.121 2.253 -8.723 1.00 86.50 100 GLN A CA 1
ATOM 737 C C . GLN A 1 100 ? 7.865 0.947 -9.104 1.00 86.50 100 GLN A C 1
ATOM 739 O O . GLN A 1 100 ? 8.173 0.144 -8.212 1.00 86.50 100 GLN A O 1
ATOM 744 N N . PRO A 1 101 ? 8.091 0.659 -10.400 1.00 83.50 101 PRO A N 1
ATOM 745 C CA . PRO A 1 101 ? 8.396 -0.680 -10.901 1.00 83.50 101 PRO A CA 1
ATOM 746 C C . PRO A 1 101 ? 9.848 -1.110 -10.677 1.00 83.50 101 PRO A C 1
ATOM 748 O O . PRO A 1 101 ? 10.192 -2.260 -10.962 1.00 83.50 101 PRO A O 1
ATOM 751 N N . GLU A 1 102 ? 10.705 -0.229 -10.163 1.00 81.88 102 GLU A N 1
ATOM 752 C CA . GLU A 1 102 ? 12.121 -0.507 -9.978 1.00 81.88 102 GLU A CA 1
ATOM 753 C C . GLU A 1 102 ? 12.370 -1.649 -8.971 1.00 81.88 102 GLU A C 1
ATOM 755 O O . GLU A 1 102 ? 11.771 -1.691 -7.897 1.00 81.88 102 GLU A O 1
ATOM 760 N N . PRO A 1 103 ? 13.313 -2.565 -9.239 1.00 84.62 103 PRO A N 1
ATOM 761 C CA . PRO A 1 103 ? 13.793 -3.512 -8.236 1.00 84.62 103 PRO A CA 1
ATOM 762 C C . PRO A 1 103 ? 14.415 -2.802 -7.032 1.00 84.62 103 PRO A C 1
ATOM 764 O O . PRO A 1 103 ? 14.985 -1.720 -7.177 1.00 84.62 103 PRO A O 1
ATOM 767 N N . ILE A 1 104 ? 14.405 -3.4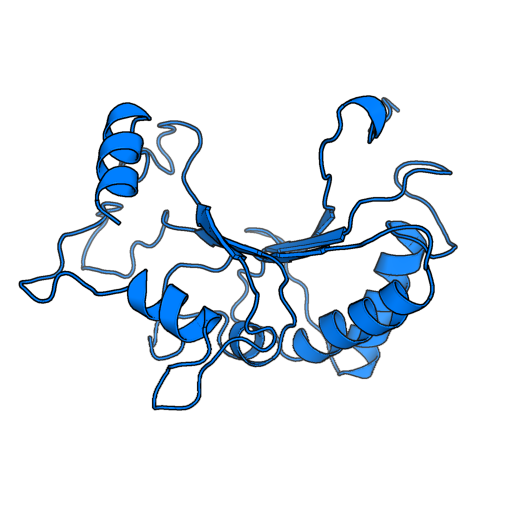44 -5.860 1.00 86.50 104 ILE A N 1
ATOM 768 C CA . ILE A 1 104 ? 15.054 -2.929 -4.634 1.00 86.50 104 ILE A CA 1
ATOM 769 C C . ILE A 1 104 ? 16.541 -2.603 -4.855 1.00 86.50 104 ILE A C 1
ATOM 771 O O . ILE A 1 104 ? 17.081 -1.700 -4.223 1.00 86.50 104 ILE A O 1
ATOM 775 N N . GLU A 1 105 ? 17.215 -3.329 -5.746 1.00 82.19 105 GLU A N 1
ATOM 776 C CA . GLU A 1 105 ? 18.635 -3.152 -6.056 1.00 82.19 105 GLU A CA 1
ATOM 777 C C . GLU A 1 105 ? 18.916 -1.933 -6.945 1.00 82.19 105 GLU A C 1
ATOM 779 O O . GLU A 1 105 ? 20.076 -1.538 -7.091 1.00 82.19 105 GLU A O 1
ATOM 784 N N . SER A 1 106 ? 17.886 -1.352 -7.563 1.00 80.75 106 SER A N 1
ATOM 785 C CA . SER A 1 106 ? 18.028 -0.171 -8.407 1.00 80.75 106 SER A CA 1
ATOM 786 C C . SER A 1 106 ? 18.419 1.048 -7.573 1.00 80.75 106 SER A C 1
ATOM 788 O O . SER A 1 106 ? 17.831 1.310 -6.526 1.00 80.75 106 SER A O 1
ATOM 790 N N . SER A 1 107 ? 19.356 1.859 -8.074 1.00 76.12 107 SER A N 1
ATOM 791 C CA . SER A 1 107 ? 19.661 3.172 -7.483 1.00 76.12 107 SER A CA 1
ATOM 792 C C . SER A 1 107 ? 18.491 4.149 -7.565 1.00 76.12 107 SER A C 1
ATOM 794 O O . SER A 1 107 ? 18.465 5.123 -6.819 1.00 76.12 107 SER A O 1
ATOM 796 N N . GLU A 1 108 ? 17.546 3.885 -8.467 1.00 76.81 108 GLU A N 1
ATOM 797 C CA . GLU A 1 108 ? 16.374 4.720 -8.708 1.00 76.81 108 GLU A CA 1
ATOM 798 C C . GLU A 1 108 ? 15.173 4.318 -7.849 1.00 76.81 108 GLU A C 1
ATOM 800 O O . GLU A 1 108 ? 14.169 5.010 -7.900 1.00 76.81 108 GLU A O 1
ATOM 805 N N . GLN A 1 109 ? 15.241 3.230 -7.068 1.00 82.81 109 GLN A N 1
ATOM 806 C CA . GLN A 1 109 ? 14.111 2.771 -6.256 1.00 82.81 109 GLN A CA 1
ATOM 807 C C . GLN A 1 109 ? 13.944 3.665 -5.012 1.00 82.81 109 GLN A C 1
ATOM 809 O O . GLN A 1 109 ? 14.755 3.576 -4.081 1.00 82.81 109 GLN A O 1
ATOM 814 N N . PRO A 1 110 ? 12.898 4.515 -4.940 1.00 81.75 110 PRO A N 1
ATOM 815 C CA . PRO A 1 110 ? 12.736 5.443 -3.829 1.00 81.75 110 PRO A CA 1
ATOM 816 C C . PRO A 1 110 ? 12.314 4.751 -2.530 1.00 81.75 110 PRO A C 1
ATOM 818 O O . PRO A 1 110 ? 12.578 5.289 -1.461 1.00 81.75 110 PRO A O 1
ATOM 821 N N . ILE A 1 111 ? 11.658 3.585 -2.581 1.00 90.25 111 ILE A N 1
ATOM 822 C CA . ILE A 1 111 ? 10.944 2.985 -1.443 1.00 90.25 111 ILE A CA 1
ATOM 823 C C . ILE A 1 111 ? 11.539 1.677 -0.881 1.00 90.25 111 ILE A C 1
ATOM 825 O O . ILE A 1 111 ? 10.816 0.772 -0.461 1.00 90.25 111 ILE A O 1
ATOM 829 N N . VAL A 1 112 ? 12.871 1.562 -0.839 1.00 91.00 112 VAL A N 1
ATOM 830 C CA . VAL A 1 112 ? 13.577 0.327 -0.423 1.00 91.00 112 VAL A CA 1
ATOM 831 C C . VAL A 1 112 ? 13.158 -0.195 0.962 1.00 91.00 112 VAL A C 1
ATOM 833 O O . VAL A 1 112 ? 12.818 -1.372 1.093 1.00 91.00 112 VAL A O 1
ATOM 836 N N . ASP A 1 113 ? 13.158 0.650 2.003 1.00 93.44 113 ASP A N 1
ATOM 837 C CA . ASP A 1 113 ? 12.796 0.226 3.370 1.00 93.44 113 ASP A CA 1
ATOM 838 C C . ASP A 1 113 ? 11.359 -0.310 3.435 1.00 93.44 113 ASP A C 1
ATOM 840 O O . ASP A 1 113 ? 11.086 -1.317 4.091 1.00 93.44 113 ASP A O 1
ATOM 844 N N . PHE A 1 114 ? 10.452 0.330 2.696 1.00 95.19 114 PHE A N 1
ATOM 845 C CA . PHE A 1 114 ? 9.054 -0.058 2.614 1.00 95.19 114 PHE A CA 1
ATOM 846 C C . PHE A 1 114 ? 8.903 -1.448 1.991 1.00 95.19 114 PHE A C 1
ATOM 848 O O . PHE A 1 114 ? 8.266 -2.313 2.591 1.00 95.19 114 PHE A O 1
ATOM 855 N N . LEU A 1 115 ? 9.533 -1.701 0.838 1.00 94.75 115 LEU A N 1
ATOM 856 C CA . LEU A 1 115 ? 9.426 -2.986 0.135 1.00 94.75 115 LEU A CA 1
ATOM 857 C C . LEU A 1 115 ? 10.048 -4.158 0.909 1.00 94.75 115 LEU A C 1
ATOM 859 O O . LEU A 1 115 ? 9.617 -5.300 0.742 1.00 94.75 115 LEU A O 1
ATOM 863 N N . LEU A 1 116 ? 11.035 -3.893 1.769 1.00 94.56 116 LEU A N 1
ATOM 864 C CA . LEU A 1 116 ? 11.657 -4.912 2.619 1.00 94.56 116 LEU A CA 1
ATOM 865 C C . LEU A 1 116 ? 10.842 -5.220 3.883 1.00 94.56 116 LEU A C 1
ATOM 867 O O . LEU A 1 116 ? 10.820 -6.364 4.346 1.00 94.56 116 LEU A O 1
ATOM 871 N N . ASN A 1 117 ? 10.191 -4.212 4.469 1.00 96.44 117 ASN A N 1
ATOM 872 C CA . ASN A 1 117 ? 9.657 -4.324 5.827 1.00 96.44 117 ASN A CA 1
ATOM 873 C C . ASN A 1 117 ? 8.128 -4.319 5.917 1.00 96.44 117 ASN A C 1
ATOM 875 O O . ASN A 1 117 ? 7.591 -4.850 6.893 1.00 96.44 117 ASN A O 1
ATOM 879 N N . ALA A 1 118 ? 7.419 -3.754 4.938 1.00 97.00 118 ALA A N 1
ATOM 880 C CA . ALA A 1 118 ? 5.965 -3.658 4.969 1.00 97.00 118 ALA A CA 1
ATOM 881 C C . ALA A 1 118 ? 5.280 -5.008 4.697 1.00 97.00 118 ALA A C 1
ATOM 883 O O . ALA A 1 118 ? 5.674 -5.776 3.817 1.00 97.00 118 ALA A O 1
ATOM 884 N N . TRP A 1 119 ? 4.207 -5.295 5.439 1.00 98.06 119 TRP A N 1
ATOM 885 C CA . TRP A 1 119 ? 3.298 -6.395 5.114 1.00 98.06 119 TRP A CA 1
ATOM 886 C C . TRP A 1 119 ? 2.283 -5.948 4.063 1.00 98.06 119 TRP A C 1
ATOM 888 O O . TRP A 1 119 ? 1.488 -5.050 4.329 1.00 98.06 119 TRP A O 1
ATOM 898 N N . LEU A 1 120 ? 2.259 -6.624 2.912 1.00 98.19 120 LEU A N 1
ATOM 899 C CA . LEU A 1 120 ? 1.380 -6.305 1.786 1.00 98.19 120 LEU A CA 1
ATOM 900 C C . LEU A 1 120 ? 0.562 -7.531 1.375 1.00 98.19 120 LEU A C 1
ATOM 902 O O . LEU A 1 120 ? 1.093 -8.632 1.244 1.00 98.19 120 LEU A O 1
ATOM 906 N N . ASP A 1 121 ? -0.736 -7.353 1.165 1.00 98.50 121 ASP A N 1
ATOM 907 C CA . ASP A 1 121 ? -1.626 -8.356 0.579 1.00 98.50 121 ASP A CA 1
ATOM 908 C C . ASP A 1 121 ? -1.682 -8.211 -0.953 1.00 98.50 121 ASP A C 1
ATOM 910 O O . ASP A 1 121 ? -1.763 -9.217 -1.663 1.00 98.50 121 ASP A O 1
ATOM 914 N N . ILE A 1 122 ? -1.591 -6.977 -1.470 1.00 98.31 122 ILE A N 1
ATOM 915 C CA . ILE A 1 122 ? -1.603 -6.655 -2.907 1.00 98.31 122 ILE A CA 1
ATOM 916 C C . ILE A 1 122 ? -0.572 -5.553 -3.205 1.00 98.31 122 ILE A C 1
ATOM 918 O O . ILE A 1 122 ? -0.463 -4.606 -2.436 1.00 98.31 122 ILE A O 1
ATOM 922 N N . ALA A 1 123 ? 0.150 -5.640 -4.318 1.00 96.75 123 ALA A N 1
ATOM 923 C CA . ALA A 1 123 ? 0.989 -4.564 -4.841 1.00 96.75 123 ALA A CA 1
ATOM 924 C C . ALA A 1 123 ? 0.558 -4.225 -6.277 1.00 96.75 123 ALA A C 1
ATOM 926 O O . ALA A 1 123 ? 0.616 -5.078 -7.166 1.00 96.75 123 ALA A O 1
ATOM 927 N N . PHE A 1 124 ? 0.094 -2.994 -6.484 1.00 95.00 124 PHE A N 1
ATOM 928 C CA . PHE A 1 124 ? -0.266 -2.413 -7.775 1.00 95.00 124 PHE A CA 1
ATOM 929 C C . PHE A 1 124 ? 0.963 -1.714 -8.364 1.00 95.00 124 PHE A C 1
ATOM 931 O O . PHE A 1 124 ? 1.195 -0.540 -8.102 1.00 95.00 124 PHE A O 1
ATOM 938 N N . ILE A 1 125 ? 1.782 -2.447 -9.114 1.00 89.81 125 ILE A N 1
ATOM 939 C CA . ILE A 1 125 ? 3.051 -1.926 -9.635 1.00 89.81 125 ILE A CA 1
ATOM 940 C C . ILE A 1 125 ? 2.757 -0.833 -10.667 1.00 89.81 125 ILE A C 1
ATOM 942 O O . ILE A 1 125 ? 2.061 -1.096 -11.647 1.00 89.81 125 ILE A O 1
ATOM 946 N N . GLN A 1 126 ? 3.238 0.387 -10.438 1.00 86.00 126 GLN A N 1
ATOM 947 C CA . GLN A 1 126 ? 2.968 1.549 -11.283 1.00 86.00 126 GLN A CA 1
ATOM 948 C C . GLN A 1 126 ? 3.849 1.520 -12.540 1.00 86.00 126 GLN A C 1
ATOM 950 O O . GLN A 1 126 ? 4.909 2.128 -12.594 1.00 86.00 126 GLN A O 1
ATOM 955 N N . GLU A 1 127 ? 3.427 0.805 -13.580 1.00 78.62 127 GLU A N 1
ATOM 956 C CA . GLU A 1 127 ? 4.218 0.591 -14.805 1.00 78.62 127 GLU A CA 1
ATOM 957 C C . GLU A 1 127 ? 4.143 1.805 -15.763 1.00 78.62 127 GLU A C 1
ATOM 959 O O . GLU A 1 127 ? 3.988 1.655 -16.976 1.00 78.62 127 GLU A O 1
ATOM 964 N N . TYR A 1 128 ? 4.188 3.025 -15.209 1.00 73.25 128 TYR A N 1
ATOM 965 C CA . TYR A 1 128 ? 4.025 4.307 -15.903 1.00 73.25 128 TYR A CA 1
ATOM 966 C C . TYR A 1 128 ? 4.753 5.457 -15.184 1.00 73.25 128 TYR A C 1
ATOM 968 O O . TYR A 1 128 ? 5.009 5.383 -13.991 1.00 73.25 128 TYR A O 1
ATOM 976 N N . ASN A 1 129 ? 5.031 6.554 -15.901 1.00 68.25 129 ASN A N 1
ATOM 977 C CA . ASN A 1 129 ? 5.642 7.792 -15.390 1.00 68.25 129 ASN A CA 1
ATOM 978 C C . ASN A 1 129 ? 7.041 7.631 -14.748 1.00 68.25 129 ASN A C 1
ATOM 980 O O . ASN A 1 129 ? 7.378 8.332 -13.797 1.00 68.25 129 ASN A O 1
ATOM 984 N N . ASN A 1 130 ? 7.892 6.772 -15.327 1.00 63.34 130 ASN A N 1
ATOM 985 C CA . ASN A 1 130 ? 9.262 6.515 -14.849 1.00 63.34 130 ASN A CA 1
ATOM 986 C C . ASN A 1 130 ? 10.347 6.955 -15.856 1.00 63.34 130 ASN A C 1
ATOM 988 O O . ASN A 1 130 ? 11.049 6.123 -16.438 1.00 63.34 130 ASN A O 1
ATOM 992 N N . PRO A 1 131 ? 10.539 8.274 -16.084 1.00 50.47 131 PRO A N 1
ATOM 993 C CA . PRO A 1 131 ? 11.463 8.802 -17.098 1.00 50.47 131 PRO A CA 1
ATOM 994 C C . PRO A 1 131 ? 12.964 8.617 -16.775 1.00 50.47 131 PRO A C 1
ATOM 996 O O . PRO A 1 131 ? 13.815 9.050 -17.556 1.00 50.47 131 PRO A O 1
ATOM 999 N N . GLY A 1 132 ? 13.311 7.987 -15.645 1.00 47.25 132 GLY A N 1
ATOM 1000 C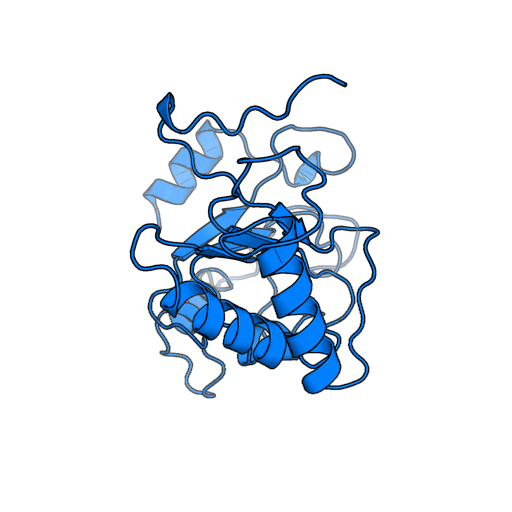 CA . GLY A 1 132 ? 14.685 7.657 -15.239 1.00 47.25 132 GLY A CA 1
ATOM 1001 C C . GLY A 1 132 ? 15.238 6.364 -15.851 1.00 47.25 132 GLY A C 1
ATOM 1002 O O . GLY A 1 132 ? 16.442 6.123 -15.788 1.00 47.25 132 GLY A O 1
ATOM 1003 N N . PHE A 1 133 ? 14.396 5.567 -16.518 1.00 49.66 133 PHE A N 1
ATOM 1004 C CA . PHE A 1 133 ? 14.749 4.249 -17.056 1.00 49.66 133 PHE A CA 1
ATOM 1005 C C . PHE A 1 133 ? 15.203 4.255 -18.531 1.00 49.66 133 PHE A C 1
ATOM 1007 O O . PHE A 1 133 ? 14.898 3.375 -19.332 1.00 49.66 133 PHE A O 1
ATOM 1014 N N . GLY A 1 134 ? 16.007 5.257 -18.896 1.00 35.03 134 GLY A N 1
ATOM 1015 C CA . GLY A 1 134 ? 16.594 5.419 -20.227 1.00 35.03 134 GLY A CA 1
ATOM 1016 C C . GLY A 1 134 ? 16.558 6.879 -20.658 1.00 35.03 134 GLY A C 1
ATOM 1017 O O . GLY A 1 134 ? 15.505 7.500 -20.683 1.00 35.03 134 GLY A O 1
ATOM 1018 N N . THR A 1 135 ? 17.719 7.440 -20.997 1.00 31.95 135 THR A N 1
ATOM 1019 C CA . THR A 1 135 ? 17.898 8.855 -21.353 1.00 31.95 135 THR A CA 1
ATOM 1020 C C . THR A 1 135 ? 16.779 9.397 -22.250 1.00 31.95 135 THR A C 1
ATOM 1022 O O . THR A 1 135 ? 16.549 8.864 -23.337 1.00 31.95 135 THR A O 1
ATOM 1025 N N . SER A 1 136 ? 16.193 10.513 -21.804 1.00 38.22 136 SER A N 1
ATOM 1026 C CA . SER A 1 136 ? 15.214 11.391 -22.465 1.00 38.22 136 SER A CA 1
ATOM 1027 C C . SER A 1 136 ? 13.799 10.835 -22.655 1.00 38.22 136 SER A C 1
ATOM 1029 O O . SER A 1 136 ? 13.585 10.021 -23.540 1.00 38.22 136 SER A O 1
ATOM 1031 N N . ASN A 1 137 ? 12.843 11.387 -21.895 1.00 41.94 137 ASN A N 1
ATOM 1032 C CA . ASN A 1 137 ? 11.425 11.612 -22.240 1.00 41.94 137 ASN A CA 1
ATOM 1033 C C . ASN A 1 137 ? 10.632 10.456 -22.875 1.00 41.94 137 ASN A C 1
ATOM 1035 O O . ASN A 1 137 ? 9.605 10.698 -23.508 1.00 41.94 137 ASN A O 1
ATOM 1039 N N . ASP A 1 138 ? 11.083 9.220 -22.718 1.00 40.75 138 ASP A N 1
ATOM 1040 C CA . ASP A 1 138 ? 10.453 8.062 -23.328 1.00 40.75 138 ASP A CA 1
ATOM 1041 C C . ASP A 1 138 ? 9.740 7.280 -22.229 1.00 40.75 138 ASP A C 1
ATOM 1043 O O . ASP A 1 138 ? 10.262 6.342 -21.634 1.00 40.75 138 ASP A O 1
ATOM 1047 N N . CYS A 1 139 ? 8.528 7.739 -21.949 1.00 43.19 139 CYS A N 1
ATOM 1048 C CA . CYS A 1 139 ? 7.473 7.034 -21.230 1.00 43.19 139 CYS A CA 1
ATOM 1049 C C . CYS A 1 139 ? 6.977 5.846 -22.081 1.00 43.19 139 CYS A C 1
ATOM 1051 O O . CYS A 1 139 ? 5.829 5.787 -22.499 1.00 43.19 139 CYS A O 1
ATOM 1053 N N . ALA A 1 140 ? 7.890 4.969 -22.483 1.00 39.09 140 ALA A N 1
ATOM 1054 C CA . ALA A 1 140 ? 7.591 3.748 -23.202 1.00 39.09 140 ALA A CA 1
ATOM 1055 C C . ALA A 1 140 ? 8.252 2.609 -22.437 1.00 39.09 140 ALA A C 1
ATOM 1057 O O . ALA A 1 140 ? 9.415 2.729 -22.051 1.00 39.09 140 ALA A O 1
ATOM 1058 N N . LEU A 1 141 ? 7.544 1.485 -22.291 1.00 43.00 141 LEU A N 1
ATOM 1059 C CA . LEU A 1 141 ? 8.129 0.192 -21.931 1.00 43.00 141 LEU A CA 1
ATOM 1060 C C . LEU A 1 141 ? 9.197 -0.156 -22.981 1.00 43.00 141 LEU A C 1
ATOM 1062 O O . LEU A 1 141 ? 8.922 -0.845 -23.969 1.00 43.00 141 LEU A O 1
ATOM 1066 N N . LYS A 1 142 ? 10.412 0.387 -22.853 1.00 39.09 142 LYS A N 1
ATOM 1067 C CA . LYS A 1 142 ? 11.481 0.089 -23.795 1.00 39.09 142 LYS A CA 1
ATOM 1068 C C . LYS A 1 142 ? 11.876 -1.360 -23.590 1.00 39.09 142 LYS A C 1
ATOM 1070 O O . LYS A 1 142 ? 12.231 -1.798 -22.504 1.00 39.09 142 LYS A O 1
ATOM 1075 N N . SER A 1 143 ? 11.854 -2.098 -24.691 1.00 39.97 143 SER A N 1
ATOM 1076 C CA . SER A 1 143 ? 12.546 -3.372 -24.831 1.00 39.97 143 SER A CA 1
ATOM 1077 C C . SER A 1 143 ? 14.038 -3.154 -24.527 1.00 39.97 143 SER A C 1
ATOM 1079 O O . SER A 1 143 ? 14.812 -2.753 -25.403 1.00 39.97 143 SER A O 1
ATOM 1081 N N . HIS A 1 144 ? 14.450 -3.404 -23.287 1.00 42.62 144 HIS A N 1
ATOM 1082 C CA . HIS A 1 144 ? 15.843 -3.330 -22.863 1.00 42.62 144 HIS A CA 1
ATOM 1083 C C . HIS A 1 144 ? 16.568 -4.652 -23.160 1.00 42.62 144 HIS A C 1
ATOM 1085 O O . HIS A 1 144 ? 16.721 -5.501 -22.293 1.00 42.62 144 HIS A O 1
ATOM 1091 N N . GLY A 1 145 ? 17.065 -4.793 -24.395 1.00 38.31 145 GLY A N 1
ATOM 1092 C CA . GLY A 1 145 ? 18.072 -5.798 -24.764 1.00 38.31 145 GLY A CA 1
ATOM 1093 C C . GLY A 1 145 ? 17.602 -7.259 -24.784 1.00 38.31 145 GLY A C 1
ATOM 1094 O O . GLY A 1 145 ? 16.472 -7.590 -24.454 1.00 38.31 145 GLY A O 1
ATOM 1095 N N . SER A 1 146 ? 18.489 -8.156 -25.224 1.00 35.72 146 SER A N 1
ATOM 1096 C CA . SER A 1 146 ? 18.223 -9.592 -25.412 1.00 35.72 146 SER A CA 1
ATOM 1097 C C . SER A 1 146 ? 18.109 -10.403 -24.113 1.00 35.72 146 SER A C 1
ATOM 1099 O O . SER A 1 146 ? 18.159 -11.628 -24.168 1.00 35.72 146 SER A O 1
ATOM 1101 N N . ASP A 1 147 ? 17.954 -9.740 -22.969 1.00 36.56 147 ASP A N 1
ATOM 1102 C CA . ASP A 1 147 ? 17.572 -10.365 -21.706 1.00 36.56 147 ASP A CA 1
ATOM 1103 C C . ASP A 1 147 ? 16.127 -9.946 -21.416 1.00 36.56 147 ASP A C 1
ATOM 1105 O O . ASP A 1 147 ? 15.834 -8.942 -20.775 1.00 36.56 147 ASP A O 1
ATOM 1109 N N . THR A 1 148 ? 15.196 -10.644 -22.059 1.00 36.72 148 THR A N 1
ATOM 1110 C CA . THR A 1 148 ? 13.776 -10.270 -22.142 1.00 36.72 148 THR A CA 1
ATOM 1111 C C . THR A 1 148 ? 12.973 -10.871 -20.991 1.00 36.72 148 THR A C 1
ATOM 1113 O O . THR A 1 148 ? 11.962 -11.533 -21.203 1.00 36.72 148 THR A O 1
ATOM 1116 N N . LEU A 1 149 ? 13.436 -10.639 -19.758 1.00 40.66 149 LEU A N 1
ATOM 1117 C CA . LEU A 1 149 ? 12.847 -11.182 -18.528 1.00 40.66 149 LEU A CA 1
ATOM 1118 C C . LEU A 1 149 ? 12.741 -10.171 -17.349 1.00 40.66 149 LEU A C 1
ATOM 1120 O O . LEU A 1 149 ? 12.452 -10.552 -16.224 1.00 40.66 149 LEU A O 1
ATOM 1124 N N . THR A 1 150 ? 12.941 -8.869 -17.547 1.00 53.59 150 THR A N 1
ATOM 1125 C CA . THR A 1 150 ? 13.756 -8.062 -16.611 1.00 53.59 150 THR A CA 1
ATOM 1126 C C . THR A 1 150 ? 13.126 -7.321 -15.408 1.00 53.59 150 THR A C 1
ATOM 1128 O O . THR A 1 150 ? 13.907 -6.924 -14.550 1.00 53.59 150 THR A O 1
ATOM 1131 N N . TYR A 1 151 ? 11.796 -7.189 -15.235 1.00 61.56 151 TYR A N 1
ATOM 1132 C CA . TYR A 1 151 ? 11.209 -6.596 -13.994 1.00 61.56 151 TYR A CA 1
ATOM 1133 C C . TYR A 1 151 ? 10.053 -7.379 -13.398 1.00 61.56 151 TYR A C 1
ATOM 1135 O O . TYR A 1 151 ? 10.050 -7.656 -12.204 1.00 61.56 151 TYR A O 1
ATOM 1143 N N . TRP A 1 152 ? 9.085 -7.795 -14.217 1.00 77.44 152 TRP A N 1
ATOM 1144 C CA . TRP A 1 152 ? 7.960 -8.574 -13.700 1.00 77.44 152 TRP A CA 1
ATOM 1145 C C . TRP A 1 152 ? 8.415 -9.896 -13.078 1.00 77.44 152 TRP A C 1
ATOM 1147 O O . TRP A 1 152 ? 7.850 -10.332 -12.082 1.00 77.44 152 TRP A O 1
ATOM 1157 N N . GLN A 1 153 ? 9.471 -10.516 -13.616 1.00 78.50 153 GLN A N 1
ATOM 1158 C CA . GLN A 1 153 ? 10.050 -11.699 -12.985 1.00 78.50 153 GLN A CA 1
ATOM 1159 C C . GLN A 1 153 ? 10.715 -11.390 -11.655 1.00 78.50 153 GLN A C 1
ATOM 1161 O O . GLN A 1 153 ? 10.602 -12.212 -10.758 1.00 78.50 153 GLN A O 1
ATOM 1166 N N . TRP A 1 154 ? 11.361 -10.226 -11.526 1.00 85.50 154 TRP A N 1
ATOM 1167 C CA . TRP A 1 154 ? 11.893 -9.770 -10.246 1.00 85.50 154 TRP A CA 1
ATOM 1168 C C . TRP A 1 154 ? 10.760 -9.540 -9.242 1.00 85.50 154 TRP A C 1
ATOM 1170 O O . TRP A 1 154 ? 10.835 -9.997 -8.109 1.00 85.50 154 TRP A O 1
ATOM 1180 N N . TRP A 1 155 ? 9.661 -8.901 -9.654 1.00 88.00 155 TRP A N 1
ATOM 1181 C CA . TRP A 1 155 ? 8.490 -8.743 -8.793 1.00 88.00 155 TRP A CA 1
ATOM 1182 C C . TRP A 1 155 ? 7.883 -10.099 -8.420 1.00 88.00 155 TRP A C 1
ATOM 1184 O O . TRP A 1 155 ? 7.565 -10.320 -7.252 1.00 88.00 155 TRP A O 1
ATOM 1194 N N . ASP A 1 156 ? 7.762 -11.032 -9.370 1.00 88.81 156 ASP A N 1
ATOM 1195 C CA . ASP A 1 156 ? 7.272 -12.394 -9.129 1.00 88.81 156 ASP A CA 1
ATOM 1196 C C . ASP A 1 156 ? 8.181 -13.161 -8.157 1.00 88.81 156 ASP A C 1
ATOM 1198 O O . ASP A 1 156 ? 7.688 -13.778 -7.212 1.00 88.81 156 ASP A O 1
ATOM 1202 N N . SER A 1 157 ? 9.501 -13.082 -8.313 1.00 90.12 157 SER A N 1
ATOM 1203 C CA . SER A 1 157 ? 10.461 -13.738 -7.426 1.00 90.12 157 SER A CA 1
ATOM 1204 C C . SER A 1 157 ? 10.553 -13.067 -6.052 1.00 90.12 157 SER A C 1
ATOM 1206 O O . SER A 1 157 ? 10.611 -13.770 -5.037 1.00 90.12 157 SER A O 1
ATOM 1208 N N . TRP A 1 158 ? 10.470 -11.737 -5.975 1.00 93.69 158 TRP A N 1
ATOM 1209 C CA . TRP A 1 158 ? 10.321 -10.976 -4.731 1.00 93.69 158 TRP A CA 1
ATOM 1210 C C . TRP A 1 158 ? 9.039 -11.388 -3.992 1.00 93.69 158 TRP A C 1
ATOM 1212 O O . TRP A 1 158 ? 9.068 -11.683 -2.790 1.00 93.69 158 TRP A O 1
ATOM 1222 N N . ALA A 1 159 ? 7.919 -11.500 -4.710 1.00 94.88 159 ALA A N 1
ATOM 1223 C CA . ALA A 1 159 ? 6.631 -11.919 -4.164 1.00 94.88 159 ALA A CA 1
ATOM 1224 C C . ALA A 1 159 ? 6.653 -13.380 -3.693 1.00 94.88 159 ALA A C 1
ATOM 1226 O O . ALA A 1 159 ? 6.147 -13.685 -2.618 1.00 94.88 159 ALA A O 1
ATOM 1227 N N . ARG A 1 160 ? 7.276 -14.293 -4.448 1.00 92.81 160 ARG A N 1
ATOM 1228 C CA . ARG A 1 160 ? 7.389 -15.724 -4.091 1.00 92.81 160 ARG A CA 1
ATOM 1229 C C . ARG A 1 160 ? 8.481 -16.018 -3.068 1.00 92.81 160 ARG A C 1
ATOM 1231 O O . ARG A 1 160 ? 8.509 -17.103 -2.483 1.00 92.81 160 ARG A O 1
ATOM 1238 N N . GLY A 1 161 ? 9.376 -15.068 -2.836 1.00 92.75 161 GLY A N 1
ATOM 1239 C CA . GLY A 1 161 ? 10.490 -15.206 -1.915 1.00 92.75 161 GLY A CA 1
ATOM 1240 C C . GLY A 1 161 ? 11.627 -16.078 -2.438 1.00 92.75 161 GLY A C 1
ATOM 1241 O O . GLY A 1 161 ? 12.178 -16.869 -1.669 1.00 92.75 161 GLY A O 1
ATOM 1242 N N . THR A 1 162 ? 11.947 -15.959 -3.727 1.00 92.25 162 THR A N 1
ATOM 1243 C CA . THR A 1 162 ? 12.990 -16.738 -4.412 1.00 92.25 162 THR A CA 1
ATOM 1244 C C . THR A 1 162 ? 14.223 -15.921 -4.803 1.00 92.25 162 THR A C 1
ATOM 1246 O O . THR A 1 162 ? 15.133 -16.480 -5.411 1.00 92.25 162 THR A O 1
ATOM 1249 N N . GLU A 1 163 ? 14.290 -14.637 -4.438 1.00 87.31 163 GLU A N 1
ATOM 1250 C CA . GLU A 1 163 ? 15.474 -13.802 -4.670 1.00 87.31 163 GLU A CA 1
ATOM 1251 C C . GLU A 1 163 ? 16.693 -14.309 -3.888 1.00 87.31 163 GLU A C 1
ATOM 1253 O O . GLU A 1 163 ? 16.649 -14.513 -2.671 1.00 87.31 163 GLU A O 1
ATOM 1258 N N . ALA A 1 164 ? 17.814 -14.497 -4.590 1.00 83.06 164 ALA A N 1
ATOM 1259 C CA . ALA A 1 164 ? 19.027 -15.098 -4.029 1.00 83.06 164 ALA A CA 1
ATOM 1260 C C . ALA A 1 164 ? 19.717 -14.213 -2.976 1.00 83.06 164 ALA A C 1
ATOM 1262 O O . ALA A 1 164 ? 20.426 -14.720 -2.106 1.00 83.06 164 ALA A O 1
ATOM 1263 N N . ASN A 1 165 ? 19.517 -12.898 -3.050 1.00 82.50 165 ASN A N 1
ATOM 1264 C CA . ASN A 1 165 ? 20.073 -11.924 -2.110 1.00 82.50 165 ASN A CA 1
ATOM 1265 C C . ASN A 1 165 ? 19.220 -11.753 -0.836 1.00 82.50 165 ASN A C 1
ATOM 1267 O O . ASN A 1 165 ? 19.657 -11.080 0.095 1.00 82.50 165 ASN A O 1
ATOM 1271 N N . GLY A 1 166 ? 18.037 -12.379 -0.772 1.00 87.69 166 GLY A N 1
ATOM 1272 C CA . GLY A 1 166 ? 17.118 -12.287 0.361 1.00 87.69 166 GLY A CA 1
ATOM 1273 C C . GLY A 1 166 ? 16.218 -11.047 0.373 1.00 87.69 166 GLY A C 1
ATOM 1274 O O . GLY A 1 166 ? 15.431 -10.910 1.310 1.00 87.69 166 GLY A O 1
ATOM 1275 N N . ASN A 1 167 ? 16.278 -10.184 -0.646 1.00 89.56 167 ASN A N 1
ATOM 1276 C CA . ASN A 1 167 ? 15.372 -9.047 -0.813 1.00 89.56 167 ASN A CA 1
ATOM 1277 C C . ASN A 1 167 ? 14.017 -9.554 -1.309 1.00 89.56 167 ASN A C 1
ATOM 1279 O O . ASN A 1 167 ? 13.743 -9.611 -2.502 1.00 89.56 167 ASN A O 1
ATOM 1283 N N . VAL A 1 168 ? 13.175 -9.990 -0.379 1.00 94.19 168 VAL A N 1
ATOM 1284 C CA . VAL A 1 168 ? 11.889 -10.627 -0.676 1.00 94.19 168 VAL A CA 1
ATOM 1285 C C . VAL A 1 168 ? 10.762 -9.965 0.096 1.00 94.19 168 VAL A C 1
ATOM 1287 O O . VAL A 1 168 ? 10.983 -9.377 1.154 1.00 94.19 168 VAL A O 1
ATOM 1290 N N . SER A 1 169 ? 9.537 -10.114 -0.400 1.00 96.75 169 SER A N 1
ATOM 1291 C CA . SER A 1 169 ? 8.344 -9.612 0.275 1.00 96.75 169 SER A CA 1
ATOM 1292 C C . SER A 1 169 ? 8.196 -10.195 1.685 1.00 96.75 169 SER A C 1
ATOM 1294 O O . SER A 1 169 ? 8.439 -11.382 1.940 1.00 96.75 169 SER A O 1
ATOM 1296 N N . LYS A 1 170 ? 7.719 -9.365 2.621 1.00 96.50 170 LYS A N 1
ATOM 1297 C CA . LYS A 1 170 ? 7.383 -9.818 3.978 1.00 96.50 170 LYS A CA 1
ATOM 1298 C C . LYS A 1 170 ? 6.276 -10.877 3.960 1.00 96.50 170 LYS A C 1
ATOM 1300 O O . LYS A 1 170 ? 6.330 -11.851 4.714 1.00 96.50 170 LYS A O 1
ATOM 1305 N N . ASN A 1 171 ? 5.285 -10.688 3.087 1.00 96.94 171 ASN A N 1
ATOM 1306 C CA . ASN A 1 171 ? 4.203 -11.630 2.836 1.00 96.94 171 ASN A CA 1
ATOM 1307 C C . ASN A 1 171 ? 4.412 -12.341 1.495 1.00 96.94 171 ASN A C 1
ATOM 1309 O O . ASN A 1 171 ? 4.043 -11.817 0.449 1.00 96.94 171 ASN A O 1
ATOM 1313 N N . LYS A 1 172 ? 4.881 -13.592 1.540 1.00 94.88 172 LYS A N 1
ATOM 1314 C CA . LYS A 1 172 ? 5.156 -14.408 0.340 1.00 94.88 172 LYS A CA 1
ATOM 1315 C C . LYS A 1 172 ? 3.915 -14.833 -0.463 1.00 94.88 172 LYS A C 1
ATOM 1317 O O . LYS A 1 172 ? 4.014 -15.596 -1.419 1.00 94.88 172 LYS A O 1
ATOM 1322 N N . ASN A 1 173 ? 2.727 -14.414 -0.025 1.00 94.75 173 ASN A N 1
ATOM 1323 C CA . ASN A 1 173 ? 1.463 -14.623 -0.730 1.00 94.75 173 ASN A CA 1
ATOM 1324 C C . ASN A 1 173 ? 0.914 -13.332 -1.355 1.00 94.75 173 ASN A C 1
ATOM 1326 O O . A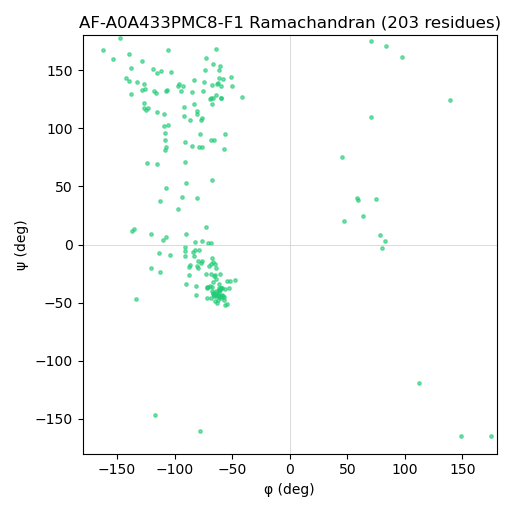SN A 1 173 ? -0.216 -13.363 -1.858 1.00 94.75 173 ASN A O 1
ATOM 1330 N N . VAL A 1 174 ? 1.679 -12.232 -1.303 1.00 97.12 174 VAL A N 1
ATOM 1331 C CA . VAL A 1 174 ? 1.318 -10.948 -1.913 1.00 97.12 174 VAL A CA 1
ATOM 1332 C C . VAL A 1 174 ? 0.901 -11.154 -3.368 1.00 97.12 174 VAL A C 1
ATOM 1334 O O . VAL A 1 174 ? 1.488 -11.948 -4.108 1.00 97.12 174 VAL A O 1
ATOM 1337 N N . LYS A 1 175 ? -0.178 -10.483 -3.767 1.00 96.19 175 LYS A N 1
ATOM 1338 C CA . LYS A 1 175 ? -0.672 -10.502 -5.143 1.00 96.19 175 LYS A CA 1
ATOM 1339 C C . LYS A 1 175 ? -0.114 -9.311 -5.893 1.00 96.19 175 LYS A C 1
ATOM 1341 O O . LYS A 1 175 ? -0.192 -8.192 -5.407 1.00 96.19 175 LYS A O 1
ATOM 1346 N N . LEU A 1 176 ? 0.413 -9.557 -7.080 1.00 92.88 176 LEU A N 1
ATOM 1347 C CA . LEU A 1 176 ? 0.906 -8.504 -7.954 1.00 92.88 176 LEU A CA 1
ATOM 1348 C C . LEU A 1 176 ? -0.179 -8.132 -8.956 1.00 92.88 176 LEU A C 1
ATOM 1350 O O . LEU A 1 176 ? -0.856 -9.007 -9.502 1.00 92.88 176 LEU A O 1
ATOM 1354 N N . VAL A 1 177 ? -0.332 -6.837 -9.193 1.00 90.69 177 VAL A N 1
ATOM 1355 C CA . VAL A 1 177 ? -1.215 -6.281 -10.211 1.00 90.69 177 VAL A CA 1
ATOM 1356 C C . VAL A 1 177 ? -0.406 -5.315 -11.059 1.00 90.69 177 VAL A C 1
ATOM 1358 O O . VAL A 1 177 ? 0.310 -4.472 -10.531 1.00 90.69 177 VAL A O 1
ATOM 1361 N N . PHE A 1 178 ? -0.542 -5.446 -12.373 1.00 84.12 178 PHE A N 1
ATOM 1362 C CA . PHE A 1 178 ? 0.070 -4.544 -13.340 1.00 84.12 178 PHE A CA 1
ATOM 1363 C C . PHE A 1 178 ? -0.744 -3.238 -13.387 1.00 84.12 178 PHE A C 1
ATOM 1365 O O . PHE A 1 178 ? -1.887 -3.238 -13.854 1.00 84.12 178 PHE A O 1
ATOM 1372 N N . GLY A 1 179 ? -0.205 -2.155 -12.832 1.00 83.81 179 GLY A N 1
ATOM 1373 C CA . GLY A 1 179 ? -0.841 -0.840 -12.764 1.00 83.81 179 GLY A CA 1
ATOM 1374 C C . GLY A 1 179 ? -0.603 -0.040 -14.041 1.00 83.81 179 GLY A C 1
ATOM 1375 O O . GLY A 1 179 ? 0.521 0.054 -14.518 1.00 83.81 179 GLY A O 1
ATOM 1376 N N . LEU A 1 180 ? -1.669 0.530 -14.607 1.00 79.12 180 LEU A N 1
ATOM 1377 C CA . LEU A 1 180 ? -1.637 1.242 -15.887 1.00 79.12 180 LEU A CA 1
ATOM 1378 C C . LEU A 1 180 ? -2.468 2.527 -15.834 1.00 79.12 180 LEU A C 1
ATOM 1380 O O . LEU A 1 180 ? -3.492 2.553 -15.141 1.00 79.12 180 LEU A O 1
ATOM 1384 N N . PRO A 1 181 ? -2.120 3.542 -16.645 1.00 81.25 181 PRO A N 1
ATOM 1385 C CA . PRO A 1 181 ? -2.977 4.698 -16.860 1.00 81.25 181 PRO A CA 1
ATOM 1386 C C . PRO A 1 181 ? -4.331 4.278 -17.446 1.00 81.25 181 PRO A C 1
ATOM 1388 O O . PRO A 1 181 ? -4.412 3.456 -18.362 1.00 81.25 181 PRO A O 1
ATOM 1391 N N . GLY A 1 182 ? -5.413 4.859 -16.926 1.00 82.94 182 GLY A N 1
ATOM 1392 C CA . GLY A 1 182 ? -6.777 4.557 -17.374 1.00 82.94 182 GLY A CA 1
ATOM 1393 C C . GLY A 1 182 ? -7.169 5.215 -18.702 1.00 82.94 182 GLY A C 1
ATOM 1394 O O . GLY A 1 182 ? -8.160 4.811 -19.314 1.00 82.94 182 GLY A O 1
ATOM 1395 N N . ASP A 1 183 ? -6.409 6.213 -19.151 1.00 79.00 183 ASP A N 1
ATOM 1396 C CA . ASP A 1 183 ? -6.620 6.932 -20.403 1.00 79.00 183 ASP A CA 1
ATOM 1397 C C . ASP A 1 183 ? -5.295 7.394 -21.032 1.00 79.00 183 ASP A C 1
ATOM 1399 O O . ASP A 1 183 ? -4.213 7.182 -20.485 1.00 79.00 183 ASP A O 1
ATOM 1403 N N . ASN A 1 184 ? -5.396 8.015 -22.207 1.00 72.12 184 ASN A N 1
ATOM 1404 C CA . ASN A 1 184 ? -4.272 8.562 -22.961 1.00 72.12 184 ASN A CA 1
ATOM 1405 C C . ASN A 1 184 ? -4.069 10.073 -22.730 1.00 72.12 184 ASN A C 1
ATOM 1407 O O . ASN A 1 184 ? -3.644 10.777 -23.651 1.00 72.12 184 ASN A O 1
ATOM 1411 N N . SER A 1 185 ? -4.405 10.584 -21.539 1.00 68.88 185 SER A N 1
ATOM 1412 C CA . SER A 1 185 ? -4.165 11.981 -21.157 1.00 68.88 185 SER A CA 1
ATOM 1413 C C . SER A 1 185 ? -2.699 12.380 -21.409 1.00 68.88 185 SER A C 1
ATOM 1415 O O . SER A 1 185 ? -1.815 11.546 -21.212 1.00 68.88 185 SER A O 1
ATOM 1417 N N . PRO A 1 186 ? -2.396 13.631 -21.822 1.00 58.16 186 PRO A N 1
ATOM 1418 C CA . PRO A 1 186 ? -1.047 14.067 -22.204 1.00 58.16 186 PRO A CA 1
ATOM 1419 C C . PRO A 1 186 ? 0.052 13.769 -21.178 1.00 58.16 186 PRO A C 1
ATOM 1421 O O . PRO A 1 186 ? 1.183 13.510 -21.577 1.00 58.16 186 PRO A O 1
ATOM 1424 N N . ASP A 1 187 ? -0.290 13.767 -19.887 1.00 54.03 187 ASP A N 1
ATOM 1425 C CA . ASP A 1 187 ? 0.644 13.512 -18.783 1.00 54.03 187 ASP A CA 1
ATOM 1426 C C . ASP A 1 187 ? 1.110 12.041 -18.721 1.00 54.03 187 ASP A C 1
ATOM 1428 O O . ASP A 1 187 ? 2.148 11.747 -18.137 1.00 54.03 187 ASP A O 1
ATOM 1432 N N . CYS A 1 188 ? 0.379 11.119 -19.364 1.00 54.50 188 CYS A N 1
ATOM 1433 C CA . CYS A 1 188 ? 0.674 9.680 -19.423 1.00 54.50 188 CYS A CA 1
ATOM 1434 C C . CYS A 1 188 ? 0.523 9.096 -20.843 1.00 54.50 188 CYS A C 1
ATOM 1436 O O . CYS A 1 188 ? 0.457 7.878 -21.014 1.00 54.50 188 CYS A O 1
ATOM 1438 N N . ALA A 1 189 ? 0.431 9.941 -21.879 1.00 52.84 189 ALA A N 1
ATOM 1439 C CA . ALA A 1 189 ? -0.031 9.538 -23.213 1.00 52.84 189 ALA A CA 1
ATOM 1440 C C . ALA A 1 189 ? 0.838 8.460 -23.877 1.00 52.84 189 ALA A C 1
ATOM 1442 O O . ALA A 1 189 ? 0.350 7.718 -24.729 1.00 52.84 189 ALA A O 1
ATOM 1443 N N . ASN A 1 190 ? 2.107 8.374 -23.486 1.00 60.00 190 ASN A N 1
ATOM 1444 C CA . ASN A 1 190 ? 3.048 7.393 -24.013 1.00 60.00 190 ASN A CA 1
ATOM 1445 C C . ASN A 1 190 ? 3.013 6.057 -23.230 1.00 60.00 190 ASN A C 1
ATOM 1447 O O . ASN A 1 190 ? 3.284 5.017 -23.828 1.00 60.00 190 ASN A O 1
ATOM 1451 N N . ASP A 1 191 ? 2.615 6.064 -21.947 1.00 64.94 191 ASP A N 1
ATOM 1452 C CA . ASP A 1 191 ? 2.546 4.861 -21.094 1.00 64.94 191 ASP A CA 1
ATOM 1453 C C . ASP A 1 191 ? 1.197 4.131 -21.213 1.00 64.94 191 ASP A C 1
ATOM 1455 O O . ASP A 1 191 ? 1.076 2.949 -20.882 1.00 64.94 191 ASP A O 1
ATOM 1459 N N . TYR A 1 192 ? 0.160 4.819 -21.704 1.00 70.62 192 TYR A N 1
ATOM 1460 C CA . TYR A 1 192 ? -1.144 4.209 -21.936 1.00 70.62 192 TYR A CA 1
ATOM 1461 C C . TYR A 1 192 ? -1.055 3.044 -22.931 1.00 70.62 192 TYR A C 1
ATOM 1463 O O . TYR A 1 192 ? -0.635 3.193 -24.080 1.00 70.62 192 TYR A O 1
ATOM 1471 N N . GLN A 1 193 ? -1.561 1.885 -22.514 1.00 71.50 193 GLN A N 1
ATOM 1472 C CA . GLN A 1 193 ? -1.728 0.721 -23.375 1.00 71.50 193 GLN A CA 1
ATOM 1473 C C . GLN A 1 193 ? -3.205 0.508 -23.689 1.00 71.50 193 GLN A C 1
ATOM 1475 O O . GLN A 1 193 ? -4.059 0.468 -22.803 1.00 71.50 193 GLN A O 1
ATOM 1480 N N . SER A 1 194 ? -3.517 0.298 -24.971 1.00 74.56 194 SER A N 1
ATOM 1481 C CA . SER A 1 194 ? -4.871 -0.102 -25.353 1.00 74.56 194 SER A CA 1
ATOM 1482 C C . SER A 1 194 ? -5.234 -1.447 -24.711 1.00 74.56 194 SER A C 1
ATOM 1484 O O . SER A 1 194 ? -4.381 -2.327 -24.563 1.00 74.56 194 SER A O 1
ATOM 1486 N N . VAL A 1 195 ? -6.523 -1.664 -24.434 1.00 78.00 195 VAL A N 1
ATOM 1487 C CA . VAL A 1 195 ? -7.029 -2.952 -23.919 1.00 78.00 195 VAL A CA 1
ATOM 1488 C C . VAL A 1 195 ? -6.588 -4.128 -24.798 1.00 78.00 195 VAL A C 1
ATOM 1490 O O . VAL A 1 195 ? -6.253 -5.194 -24.284 1.00 78.00 195 VAL A O 1
ATOM 1493 N N . SER A 1 196 ? -6.553 -3.941 -26.122 1.00 75.88 196 SER A N 1
ATOM 1494 C CA . SER A 1 196 ? -6.145 -4.989 -27.066 1.00 75.88 196 SER A CA 1
ATOM 1495 C C . SER A 1 196 ? -4.663 -5.357 -26.952 1.00 75.88 196 SER A C 1
ATOM 1497 O O . SER A 1 196 ? -4.318 -6.542 -26.966 1.00 75.88 196 SER A O 1
ATOM 1499 N N . THR A 1 197 ? -3.799 -4.355 -26.764 1.00 72.56 197 THR A N 1
ATOM 1500 C CA . THR A 1 197 ? -2.367 -4.557 -26.535 1.00 72.56 197 THR A CA 1
ATOM 1501 C C . THR A 1 197 ? -2.154 -5.281 -25.213 1.00 72.56 197 THR A C 1
ATOM 1503 O O . THR A 1 197 ? -1.497 -6.319 -25.181 1.00 72.56 197 THR A O 1
ATOM 1506 N N . MET A 1 198 ? -2.797 -4.808 -24.140 1.00 71.88 198 MET A N 1
ATOM 1507 C CA . MET A 1 198 ? -2.626 -5.411 -22.821 1.00 71.88 198 MET A CA 1
ATOM 1508 C C . MET A 1 198 ? -3.140 -6.852 -22.770 1.00 71.88 198 MET A C 1
ATOM 1510 O O . MET A 1 198 ? -2.464 -7.726 -22.239 1.00 71.88 198 MET A O 1
ATOM 1514 N N . SER A 1 199 ? -4.289 -7.133 -23.392 1.00 70.62 199 SER A N 1
ATOM 1515 C CA . SER A 1 199 ? -4.835 -8.497 -23.465 1.00 70.62 199 SER A CA 1
ATOM 1516 C C . SER A 1 199 ? -3.865 -9.466 -24.145 1.00 70.62 199 SER A C 1
ATOM 1518 O O . SER A 1 199 ? -3.743 -10.616 -23.728 1.00 70.62 199 SER A O 1
ATOM 1520 N N . SER A 1 200 ? -3.153 -8.995 -25.171 1.00 67.44 200 SER A N 1
ATOM 1521 C CA . SER A 1 200 ? -2.155 -9.797 -25.883 1.00 67.44 200 SER A CA 1
ATOM 1522 C C . SER A 1 200 ? -0.901 -10.037 -25.039 1.00 67.44 200 SER A C 1
ATOM 1524 O O . SER A 1 200 ? -0.341 -11.128 -25.106 1.00 67.44 200 SER A O 1
ATOM 1526 N N . ASN A 1 201 ? -0.478 -9.050 -24.242 1.00 66.69 201 ASN A N 1
ATOM 1527 C CA . ASN A 1 201 ? 0.694 -9.151 -23.369 1.00 66.69 201 ASN A CA 1
ATOM 1528 C C . ASN A 1 201 ? 0.439 -10.077 -22.172 1.00 66.69 201 ASN A C 1
ATOM 1530 O O . ASN A 1 201 ? 1.247 -10.963 -21.918 1.00 66.69 201 ASN A O 1
ATOM 1534 N N . VAL A 1 202 ? -0.705 -9.937 -21.485 1.00 66.00 202 VAL A N 1
ATOM 1535 C CA . VAL A 1 202 ? -1.074 -10.821 -20.359 1.00 66.00 202 VAL A CA 1
ATOM 1536 C C . VAL A 1 202 ? -1.162 -12.279 -20.805 1.00 66.00 202 VAL A C 1
ATOM 1538 O O . VAL A 1 202 ? -0.754 -13.165 -20.069 1.00 66.00 202 VAL A O 1
ATOM 1541 N N . ALA A 1 203 ? -1.665 -12.549 -22.013 1.00 62.97 203 ALA A N 1
ATOM 1542 C CA . ALA A 1 203 ? -1.775 -13.914 -22.528 1.00 62.97 203 ALA A CA 1
ATOM 1543 C C . ALA A 1 203 ? -0.418 -14.598 -22.803 1.00 62.97 203 ALA A C 1
ATOM 1545 O O . ALA A 1 203 ? -0.397 -15.797 -23.077 1.00 62.97 203 ALA A O 1
ATOM 1546 N N . GLN A 1 204 ? 0.685 -13.845 -22.788 1.00 59.31 204 GLN A N 1
ATOM 1547 C CA . GLN A 1 204 ? 2.044 -14.338 -23.036 1.00 59.31 204 GLN A CA 1
ATOM 1548 C C . GLN A 1 204 ? 2.886 -14.473 -21.756 1.00 59.31 204 GLN A C 1
ATOM 1550 O O . GLN A 1 204 ? 3.986 -15.020 -21.834 1.00 59.31 204 GLN A O 1
ATOM 1555 N N . MET A 1 205 ? 2.390 -13.969 -20.620 1.00 58.84 205 MET A N 1
ATOM 1556 C CA . MET A 1 205 ? 3.000 -14.108 -19.289 1.00 58.84 205 MET A CA 1
ATOM 1557 C C . MET A 1 205 ? 2.620 -15.447 -18.652 1.00 58.84 205 MET A C 1
ATOM 1559 O O . MET A 1 205 ? 3.495 -16.032 -17.977 1.00 58.84 205 MET A O 1
#

Solvent-accessible surface area (backbone atoms only — not comparable to full-atom values): 11850 Å² total; per-residue (Å²): 133,88,76,77,72,86,55,71,89,75,75,60,87,48,61,51,74,47,49,39,100,84,40,83,78,79,47,93,40,51,69,49,20,32,51,50,29,52,50,49,31,17,33,40,34,92,50,74,62,72,38,88,75,36,86,90,55,60,43,40,30,38,27,41,28,64,75,71,56,36,54,63,41,46,24,42,19,35,50,40,39,55,56,57,46,70,73,43,87,90,59,81,69,44,34,32,30,42,42,68,64,58,53,75,87,40,93,80,37,49,40,47,61,36,58,53,45,25,54,37,52,32,37,35,31,34,66,51,88,58,54,83,83,48,92,70,87,51,40,50,94,68,85,69,65,97,61,87,58,82,45,69,52,51,51,51,28,19,26,63,54,66,41,89,88,64,71,25,37,61,32,54,76,33,39,81,41,90,32,70,59,94,51,66,52,85,94,42,41,62,41,34,66,54,69,71,58,49,56,58,52,63,76,73,112

Radius of gyration: 18.25 Å; Cα contacts (8 Å, |Δi|>4): 330; chains: 1; bounding box: 44×33×45 Å

pLDDT: mean 81.65, std 18.99, range [31.95, 98.88]

Sequence (205 aa):
MSTVAVSPSLGKTVLISIGGATGTIFFSSASDAQTFAQNIWNAYLGGTGSRPFGPGVVFDGVDLDIENNSPPYWGDFTTELRSLFATDTSKQYLISSAPQPEPIESSEQPIVDFLLNAWLDIAFIQEYNNPGFGTSNDCALKSHGSDTLTYWQWWDSWARGTEANGNVSKNKNVKLVFGLPGDNSPDCANDYQSVSTMSSNVAQM

Foldseek 3Di:
DDAPPPDCVVVDAFAAEAAPPPGDDAAPDLVSLLVVLLVCCCAAAVHPDPDPRDPPHHHQEHEYAHDAQAHANLLSNQVNNVVSQVVDPPHHHFYEYEAEQDALPDPPGSHNNCQQRHAHQEYAHALFDDCVPDPDDQRAPDPDDPPRCPGVVSVLCLLCQNDPVRSHGPHNNYHYHHHFDPDCPVSTVNRHDDPVRVVVVVVVD

Secondary structure (DSSP, 8-state):
-------GGGT---PEEEE-TT-----SSHHHHHHHHHHHHHHHSSS-S--TT-TT---SEEEEE--SS--TTHHHHHHHHHHHHTT-TT---EEEE---S--TTSTT-TTHHHHHH---SEEEEE-S--TTSSSSS--S----TT-TTTTHHHHHHHHHT--TTS---SSTTPEEEEE--SS--TTTTTT---HHHHHHHHTT-

Mean predicted aligned error: 7.67 Å